Protein AF-A0A7Y4WG34-F1 (afdb_monomer)

pLDDT: mean 76.63, std 18.18, range [29.86, 93.75]

Solvent-accessible surface area (backbone atoms only — not comparable to full-atom values): 16038 Å² total; per-residue (Å²): 133,86,81,92,76,86,81,73,86,82,84,77,89,69,53,67,65,60,55,48,51,54,48,54,53,47,55,55,49,51,53,54,51,49,54,53,47,54,56,50,59,75,44,72,80,60,81,79,85,72,51,72,67,58,48,48,55,51,13,57,58,49,66,77,43,54,70,71,59,46,71,74,44,94,62,97,61,58,60,69,55,36,54,47,49,38,52,50,54,53,49,58,74,70,61,66,82,81,74,71,88,66,82,80,72,77,57,68,67,60,54,51,48,55,49,48,54,49,73,79,34,90,50,31,51,69,54,53,39,51,54,34,47,73,71,74,41,90,64,58,52,69,56,50,50,50,53,30,54,78,69,73,45,78,76,40,90,76,80,69,78,49,69,68,56,52,45,65,76,37,35,86,67,44,65,52,71,53,74,48,80,43,84,41,82,50,101,92,41,84,41,58,32,38,35,34,36,37,32,36,65,65,79,67,48,73,46,80,68,46,76,35,72,64,92,41,69,70,53,52,53,49,39,61,70,77,48,71,75,85,72,60,99,67,93,71,88,76,72,78,83,75,86,78,80,84,78,81,82,87,78,81,89,134

Radius of gyration: 31.72 Å; Cα contacts (8 Å, |Δi|>4): 183; chains: 1; bounding box: 68×77×94 Å

Sequence (254 aa):
MLGCSRSTPCGRDSSPFAGWINRHQAEVIEYLVEENRVLKEQMQGKALRLNDDQRRRLAAKAKVLDRKTLERIATIVTPDTLMRWHRQLIALKWTFDRKGPGRPGIVKVIRALIVRMASENTWGCARIQGELKGLEHRVARSTIAKVLKENGILPAPERPTSWRTFLRAHWGRVAGMDFMTAEVWTPKGLETQHVLFAIDLKTRRVEIAGITPHPTEAFMTQVAREKQPPLSGSGSVKRRPSPRPGGRDLRAGG

Secondary structure (DSSP, 8-state):
---------------HHHHHHHHHHHHHHHHHHHHHHHHHHHTTT------HHHHHHHHHHHHHS-HHHHHHS--SS-HHHHHHHHHHHHHHHT-----SS-SPPPPHHHHHHHHHHHHHS---HHHHHHHHHHTT----HHHHHHHHHHTTPPPP------HHHHHHHHTTT-EEEEEEEEEEEETTEEEEEEEEEEEETTT--EEEEEEESS--HHHHHHHHHH-----S------PPPPPPP---------

Nearest PDB structures (foldseek):
  4tx4-assembly1_B  TM=4.694E-01  e=3.067E-01  Vigna unguiculata
  2g5z-assembly1_A  TM=4.649E-01  e=9.489E-01  Aequorea victoria
  5c5v-assembly1_A  TM=2.399E-01  e=8.293E-02  Trypanosoma brucei brucei TREU927
  2g2s-assembly1_A  TM=4.632E-01  e=2.767E+00  Aequorea victoria
  7av6-assembly1_A-2  TM=3.781E-01  e=3.724E+00  Halorhodospira halophila

Structure (mmCIF, N/CA/C/O backbone):
data_AF-A0A7Y4WG34-F1
#
_entry.id   AF-A0A7Y4WG34-F1
#
loop_
_atom_site.group_PDB
_atom_site.id
_atom_site.type_symbol
_atom_site.label_atom_id
_atom_site.label_alt_id
_atom_site.label_comp_id
_atom_site.label_asym_id
_atom_site.label_entity_id
_atom_site.label_seq_id
_atom_site.pdbx_PDB_ins_code
_atom_site.Cartn_x
_atom_site.Cartn_y
_atom_site.Cartn_z
_atom_site.occupancy
_atom_site.B_iso_or_equiv
_atom_site.auth_seq_id
_atom_site.auth_comp_id
_atom_site.auth_asym_id
_atom_site.auth_atom_id
_atom_site.pdbx_PDB_model_num
ATOM 1 N N . MET A 1 1 ? 4.843 -56.531 36.878 1.00 36.81 1 MET A N 1
ATOM 2 C CA . MET A 1 1 ? 4.059 -56.105 35.697 1.00 36.81 1 MET A CA 1
ATOM 3 C C . MET A 1 1 ? 3.257 -54.886 36.130 1.00 36.81 1 MET A C 1
ATOM 5 O O . MET A 1 1 ? 2.475 -55.015 37.056 1.00 36.81 1 MET A O 1
ATOM 9 N N . LEU A 1 2 ? 3.723 -53.673 35.808 1.00 38.31 2 LEU A N 1
ATOM 10 C CA . LEU A 1 2 ? 3.221 -52.846 34.689 1.00 38.31 2 LEU A CA 1
ATOM 11 C C . LEU A 1 2 ? 1.701 -52.640 34.817 1.00 38.31 2 LEU A C 1
ATOM 13 O O . LEU A 1 2 ? 0.962 -53.606 34.755 1.00 38.31 2 LEU A O 1
ATOM 17 N N . GLY A 1 3 ? 1.136 -51.454 34.989 1.00 33.84 3 GLY A N 1
ATOM 18 C CA . GLY A 1 3 ? 1.618 -50.095 34.796 1.00 33.84 3 GLY A CA 1
ATOM 19 C C . GLY A 1 3 ? 0.365 -49.264 34.512 1.00 33.84 3 GLY A C 1
ATOM 20 O O . GLY A 1 3 ? -0.420 -49.602 33.632 1.00 33.84 3 GLY A O 1
ATOM 21 N N . CYS A 1 4 ? 0.141 -48.230 35.313 1.00 40.09 4 CYS A N 1
ATOM 22 C CA . CYS A 1 4 ? -0.959 -47.288 35.164 1.00 40.09 4 CYS A CA 1
ATOM 23 C C . CYS A 1 4 ? -0.669 -46.370 33.961 1.00 40.09 4 CYS A C 1
ATOM 25 O O . CYS A 1 4 ? 0.383 -45.735 33.938 1.00 40.09 4 CYS A O 1
ATOM 27 N N . SER A 1 5 ? -1.570 -46.258 32.980 1.00 37.44 5 SER A N 1
ATOM 28 C CA . SER A 1 5 ? -1.515 -45.177 31.982 1.00 37.44 5 SER A CA 1
ATOM 29 C C . SER A 1 5 ? -2.914 -44.757 31.517 1.00 37.44 5 SER A C 1
ATOM 31 O O . SER A 1 5 ? -3.370 -45.050 30.416 1.00 37.44 5 SER A O 1
ATOM 33 N N . ARG A 1 6 ? -3.614 -43.986 32.358 1.00 40.41 6 ARG A N 1
ATOM 34 C CA . ARG A 1 6 ? -4.613 -4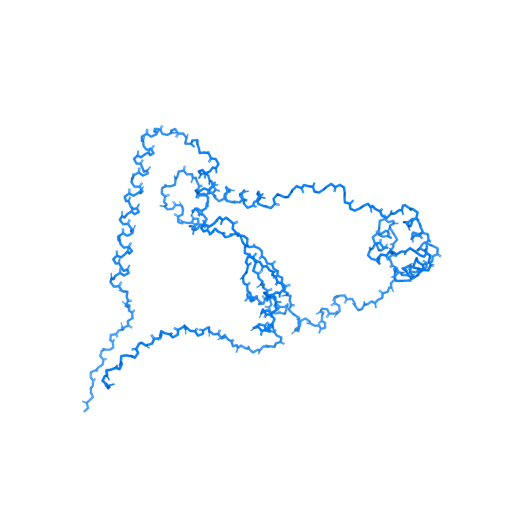3.045 31.835 1.00 40.41 6 ARG A CA 1
ATOM 35 C C . ARG A 1 6 ? -3.856 -41.813 31.363 1.00 40.41 6 ARG A C 1
ATOM 37 O O . ARG A 1 6 ? -3.482 -40.961 32.161 1.00 40.41 6 ARG A O 1
ATOM 44 N N . SER A 1 7 ? -3.592 -41.758 30.066 1.00 41.97 7 SER A N 1
ATOM 45 C CA . SER A 1 7 ? -3.129 -40.558 29.382 1.00 41.97 7 SER A CA 1
ATOM 46 C C . SER A 1 7 ? -4.227 -39.492 29.442 1.00 41.97 7 SER A C 1
ATOM 48 O O . SER A 1 7 ? -5.191 -39.534 28.678 1.00 41.97 7 SER A O 1
ATOM 50 N N . THR A 1 8 ? -4.102 -38.540 30.359 1.00 44.22 8 THR A N 1
ATOM 51 C CA . THR A 1 8 ? -4.776 -37.247 30.247 1.00 44.22 8 THR A CA 1
ATOM 52 C C . THR A 1 8 ? -4.101 -36.443 29.129 1.00 44.22 8 THR A C 1
ATOM 54 O O . THR A 1 8 ? -2.870 -36.396 29.067 1.00 44.22 8 THR A O 1
ATOM 57 N N . PRO A 1 9 ? -4.857 -35.799 28.223 1.00 46.19 9 PRO A N 1
ATOM 58 C CA . PRO A 1 9 ? -4.263 -34.899 27.252 1.00 46.19 9 PRO A CA 1
ATOM 59 C C . PRO A 1 9 ? -3.866 -33.598 27.962 1.00 46.19 9 PRO A C 1
ATOM 61 O O . PRO A 1 9 ? -4.693 -32.716 28.188 1.00 46.19 9 PRO A O 1
ATOM 64 N N . CYS A 1 10 ? -2.584 -33.485 28.315 1.00 43.75 10 CYS A N 1
ATOM 65 C CA . CYS A 1 10 ? -1.941 -32.199 28.567 1.00 43.75 10 CYS A CA 1
ATOM 66 C C . CYS A 1 10 ? -2.000 -31.363 27.288 1.00 43.75 10 CYS A C 1
ATOM 68 O O . CYS A 1 10 ? -1.522 -31.787 26.236 1.00 43.75 10 CYS A O 1
ATOM 70 N N . GLY A 1 11 ? -2.567 -30.163 27.380 1.00 47.62 11 GLY A N 1
ATOM 71 C CA . GLY A 1 11 ? -2.508 -29.211 26.278 1.00 47.62 11 GLY A CA 1
ATOM 72 C C . GLY A 1 11 ? -3.572 -28.132 26.337 1.00 47.62 11 GLY A C 1
ATOM 73 O O . GLY A 1 11 ? -4.383 -28.040 25.420 1.00 47.62 11 GLY A O 1
ATOM 74 N N . ARG A 1 12 ? -3.576 -27.314 27.395 1.00 49.78 12 ARG A N 1
ATOM 75 C CA . ARG A 1 12 ? -4.128 -25.950 27.354 1.00 49.78 12 ARG A CA 1
ATOM 76 C C . ARG A 1 12 ? -3.660 -25.152 28.574 1.00 49.78 12 ARG A C 1
ATOM 78 O O . ARG A 1 12 ? -4.443 -24.793 29.442 1.00 49.78 12 ARG A O 1
ATOM 85 N N . ASP A 1 13 ? -2.370 -24.834 28.602 1.00 42.28 13 ASP A N 1
ATOM 86 C CA . ASP A 1 13 ? -1.836 -23.820 29.514 1.00 42.28 13 ASP A CA 1
ATOM 87 C C . ASP A 1 13 ? -2.216 -22.429 28.986 1.00 42.28 13 ASP A C 1
ATOM 89 O O . ASP A 1 13 ? -1.407 -21.688 28.427 1.00 42.28 13 ASP A O 1
ATOM 93 N N . SER A 1 14 ? -3.492 -22.063 29.109 1.00 56.91 14 SER A N 1
ATOM 94 C CA . SER A 1 14 ? -3.886 -20.658 29.054 1.00 56.91 14 SER A CA 1
ATOM 95 C C . SER A 1 14 ? -3.455 -20.022 30.371 1.00 56.91 14 SER A C 1
ATOM 97 O O . SER A 1 14 ? -4.086 -20.267 31.398 1.00 56.91 14 SER A O 1
ATOM 99 N N . SER A 1 15 ? -2.369 -19.243 30.356 1.00 68.69 15 SER A N 1
ATOM 100 C CA . SER A 1 15 ? -1.893 -18.517 31.539 1.00 68.69 15 SER A CA 1
ATOM 101 C C . SER A 1 15 ? -3.068 -17.791 32.223 1.00 68.69 15 SER A C 1
ATOM 103 O O . SER A 1 15 ? -3.738 -16.985 31.566 1.00 68.69 15 SER A O 1
ATOM 105 N N . PRO A 1 16 ? -3.347 -18.049 33.516 1.00 78.06 16 PRO A N 1
ATOM 106 C CA . PRO A 1 16 ? -4.487 -17.457 34.221 1.00 78.06 16 PRO A CA 1
ATOM 107 C C . PRO A 1 16 ? -4.426 -15.924 34.234 1.00 78.06 16 PRO A C 1
ATOM 109 O O . PRO A 1 16 ? -5.465 -15.265 34.210 1.00 78.06 16 PRO A O 1
ATOM 112 N N . PHE A 1 17 ? -3.217 -15.361 34.160 1.00 78.69 17 PHE A N 1
ATOM 113 C CA . PHE A 1 17 ? -2.973 -13.930 34.005 1.00 78.69 17 PHE A CA 1
ATOM 114 C C . PHE A 1 17 ? -3.437 -13.392 32.644 1.00 78.69 17 PHE A C 1
ATOM 116 O O . PHE A 1 17 ? -4.147 -12.393 32.591 1.00 78.69 17 PHE A O 1
ATOM 123 N N . ALA A 1 18 ? -3.109 -14.076 31.542 1.00 81.06 18 ALA A N 1
ATOM 124 C CA . ALA A 1 18 ? -3.581 -13.688 30.210 1.00 81.06 18 ALA A CA 1
ATOM 125 C C . ALA A 1 18 ? -5.113 -13.799 30.099 1.00 81.06 18 ALA A C 1
ATOM 127 O O . ALA A 1 18 ? -5.763 -12.945 29.498 1.00 81.06 18 ALA A O 1
ATOM 128 N N . GLY A 1 19 ? -5.700 -14.821 30.733 1.00 83.38 19 GLY A N 1
ATOM 129 C CA . GLY A 1 19 ? -7.151 -14.959 30.851 1.00 83.38 19 GLY A CA 1
ATOM 130 C C . GLY A 1 19 ? -7.796 -13.828 31.660 1.00 83.38 19 GLY A C 1
ATOM 131 O O . GLY A 1 19 ? -8.842 -13.324 31.261 1.00 83.38 19 GLY A O 1
ATOM 132 N N . TRP A 1 20 ? -7.173 -13.408 32.766 1.00 87.62 20 TRP A N 1
ATOM 133 C CA . TRP A 1 20 ? -7.633 -12.274 33.574 1.00 87.62 20 TRP A CA 1
ATOM 134 C C . TRP A 1 20 ? -7.545 -10.947 32.810 1.00 87.62 20 TRP A C 1
ATOM 136 O O . TRP A 1 20 ? -8.541 -10.230 32.758 1.00 87.62 20 TRP A O 1
ATOM 146 N N . ILE A 1 21 ? -6.420 -10.667 32.136 1.00 88.88 21 ILE A N 1
ATOM 147 C CA . ILE A 1 21 ? -6.256 -9.460 31.308 1.00 88.88 21 ILE A CA 1
ATOM 148 C C . ILE A 1 21 ? -7.341 -9.380 30.234 1.00 88.88 21 ILE A C 1
ATOM 150 O O . ILE A 1 21 ? -7.961 -8.333 30.081 1.00 88.88 21 ILE A O 1
ATOM 154 N N . ASN A 1 22 ? -7.595 -10.470 29.506 1.00 91.00 22 ASN A N 1
ATOM 155 C CA . ASN A 1 22 ? -8.600 -10.463 28.442 1.00 91.00 22 ASN A CA 1
ATOM 156 C C . ASN A 1 22 ? -10.017 -10.210 28.977 1.00 91.00 22 ASN A C 1
ATOM 158 O O . ASN A 1 22 ? -10.785 -9.501 28.332 1.00 91.00 22 ASN A O 1
ATOM 162 N N . ARG A 1 23 ? -10.367 -10.762 30.149 1.00 88.62 23 ARG A N 1
ATOM 163 C CA . ARG A 1 23 ? -11.670 -10.508 30.788 1.00 88.62 23 ARG A CA 1
ATOM 164 C C . ARG A 1 23 ? -11.802 -9.061 31.241 1.00 88.62 23 ARG A C 1
ATOM 166 O O . ARG A 1 23 ? -12.781 -8.414 30.900 1.00 88.62 23 ARG A O 1
ATOM 173 N N . HIS A 1 24 ? -10.778 -8.535 31.907 1.00 90.88 24 HIS A N 1
ATOM 174 C CA . HIS A 1 24 ? -10.774 -7.142 32.333 1.00 90.88 24 HIS A CA 1
ATOM 175 C C . HIS A 1 24 ? -10.859 -6.177 31.137 1.00 90.88 24 HIS A C 1
ATOM 177 O O . HIS A 1 24 ? -11.619 -5.216 31.157 1.00 90.88 24 HIS A O 1
ATOM 183 N N . GLN A 1 25 ? -10.140 -6.460 30.044 1.00 91.50 25 GLN A N 1
ATOM 184 C CA . GLN A 1 25 ? -10.266 -5.695 28.800 1.00 91.50 25 GLN A CA 1
ATOM 185 C C . GLN A 1 25 ? -11.680 -5.763 28.210 1.00 91.50 25 GLN A C 1
ATOM 187 O O . GLN A 1 25 ? -12.152 -4.757 27.684 1.00 91.50 25 GLN A O 1
ATOM 192 N N . ALA A 1 26 ? -12.356 -6.913 28.293 1.00 89.56 26 ALA A N 1
ATOM 193 C CA . ALA A 1 26 ? -13.734 -7.052 27.831 1.00 89.56 26 ALA A CA 1
ATOM 194 C C . ALA A 1 26 ? -14.701 -6.194 28.663 1.00 89.56 26 ALA A C 1
ATOM 196 O O . ALA A 1 26 ? -15.481 -5.454 28.076 1.00 89.56 26 ALA A O 1
ATOM 197 N N . GLU A 1 27 ? -14.579 -6.206 29.993 1.00 92.38 27 GLU A N 1
ATOM 198 C CA . GLU A 1 27 ? -15.385 -5.370 30.901 1.00 92.38 27 GLU A CA 1
ATOM 199 C C . GLU A 1 27 ? -15.214 -3.870 30.596 1.00 92.38 27 GLU A C 1
ATOM 201 O O . GLU A 1 27 ? -16.192 -3.131 30.485 1.00 92.38 27 GLU A O 1
ATOM 206 N N . VAL A 1 28 ? -13.972 -3.415 30.383 1.00 93.38 28 VAL A N 1
ATOM 207 C CA . VAL A 1 28 ? -13.690 -2.022 29.991 1.00 93.38 28 VAL A CA 1
ATOM 208 C C . VAL A 1 28 ? -14.326 -1.681 28.639 1.00 93.38 28 VAL A C 1
ATOM 210 O O . VAL A 1 28 ? -14.888 -0.598 28.473 1.00 93.38 28 VAL A O 1
ATOM 213 N N . ILE A 1 29 ? -14.249 -2.587 27.659 1.00 90.94 29 ILE A N 1
ATOM 214 C CA . ILE A 1 29 ? -14.865 -2.386 26.341 1.00 90.94 29 ILE A CA 1
ATOM 215 C C . ILE A 1 29 ? -16.391 -2.321 26.458 1.00 90.94 29 ILE A C 1
ATOM 217 O O . ILE A 1 29 ? -16.994 -1.461 25.820 1.00 90.94 29 ILE A O 1
ATOM 221 N N . GLU A 1 30 ? -17.010 -3.189 27.259 1.00 90.19 30 GLU A N 1
ATOM 222 C CA . GLU A 1 30 ? -18.457 -3.193 27.493 1.00 90.19 30 GLU A CA 1
ATOM 223 C C . GLU A 1 30 ? -18.928 -1.867 28.094 1.00 90.19 30 GLU A C 1
ATOM 225 O O . GLU A 1 30 ? -19.842 -1.251 27.546 1.00 90.19 30 GLU A O 1
ATOM 230 N N . TYR A 1 31 ? -18.239 -1.360 29.121 1.00 93.75 31 TYR A N 1
ATOM 231 C CA . TYR A 1 31 ? -18.528 -0.040 29.688 1.00 93.75 31 TYR A CA 1
ATOM 232 C C . TYR A 1 31 ? -18.458 1.071 28.628 1.00 93.75 31 TYR A C 1
ATOM 234 O O . TYR A 1 31 ? -19.396 1.852 28.479 1.00 93.75 31 TYR A O 1
ATOM 242 N N . LEU A 1 32 ? -17.375 1.122 27.842 1.00 91.88 32 LEU A N 1
ATOM 243 C CA . LEU A 1 32 ? -17.209 2.140 26.798 1.00 91.88 32 LEU A CA 1
ATOM 244 C C . LEU A 1 32 ? -18.268 2.016 25.691 1.00 91.88 32 LEU A C 1
ATOM 246 O O . LEU A 1 32 ? -18.657 3.016 25.083 1.00 91.88 32 LEU A O 1
ATOM 250 N N . VAL A 1 33 ? -18.731 0.802 25.382 1.00 89.69 33 VAL A N 1
ATOM 251 C CA . VAL A 1 33 ? -19.827 0.583 24.428 1.00 89.69 33 VAL A CA 1
ATOM 252 C C . VAL A 1 33 ? -21.140 1.136 24.979 1.00 89.69 33 VAL A C 1
ATOM 254 O O . VAL A 1 33 ? -21.858 1.790 24.219 1.00 89.69 33 VAL A O 1
ATOM 257 N N . GLU A 1 34 ? -21.433 0.935 26.265 1.00 90.94 34 GLU A N 1
ATOM 258 C CA . GLU A 1 34 ? -22.629 1.508 26.893 1.00 90.94 34 GLU A CA 1
ATOM 259 C C . GLU A 1 34 ? -22.556 3.030 27.016 1.00 90.94 34 GLU A C 1
ATOM 261 O O . GLU A 1 34 ? -23.513 3.715 26.664 1.00 90.94 34 GLU A O 1
ATOM 266 N N . GLU A 1 35 ? -21.402 3.590 27.378 1.00 91.56 35 GLU A N 1
ATOM 267 C CA . GLU A 1 35 ? -21.197 5.042 27.379 1.00 91.56 35 GLU A CA 1
ATOM 268 C C . GLU A 1 35 ? -21.473 5.645 25.987 1.00 91.56 35 GLU A C 1
ATOM 270 O O . GLU A 1 35 ? -22.200 6.631 25.849 1.00 91.56 35 GLU A O 1
ATOM 275 N N . ASN A 1 36 ? -20.989 4.998 24.917 1.00 89.06 36 ASN A N 1
ATOM 276 C CA . ASN A 1 36 ? -21.295 5.406 23.543 1.00 89.06 36 ASN A CA 1
ATOM 277 C C . ASN A 1 36 ? -22.786 5.280 23.186 1.00 89.06 36 ASN A C 1
ATOM 279 O O . ASN A 1 36 ? -23.268 6.055 22.356 1.00 89.06 36 ASN A O 1
ATOM 283 N N . ARG A 1 37 ? -23.516 4.304 23.740 1.00 88.19 37 ARG A N 1
ATOM 284 C CA . ARG A 1 37 ? -24.965 4.151 23.520 1.00 88.19 37 ARG A CA 1
ATOM 285 C C . ARG A 1 37 ? -25.739 5.277 24.194 1.00 88.19 37 ARG A C 1
ATOM 287 O O . ARG A 1 37 ? -26.487 5.960 23.501 1.00 88.19 37 ARG A O 1
ATOM 294 N N . VAL A 1 38 ? -25.455 5.551 25.467 1.00 90.25 38 VAL A N 1
ATOM 295 C CA . VAL A 1 38 ? -26.064 6.658 26.222 1.00 90.25 38 VAL A CA 1
ATOM 296 C C . VAL A 1 38 ? -25.828 7.996 25.515 1.00 90.25 38 VAL A C 1
ATOM 298 O O . VAL A 1 38 ? -26.766 8.765 25.300 1.00 90.25 38 VAL A O 1
ATOM 301 N N . LEU A 1 39 ? -24.598 8.259 25.057 1.00 87.31 39 LEU A N 1
ATOM 302 C CA . LEU A 1 39 ? -24.290 9.477 24.298 1.00 87.31 39 LEU A CA 1
ATOM 303 C C . LEU A 1 39 ? -25.084 9.569 22.984 1.00 87.31 39 LEU A C 1
ATOM 305 O O . LEU A 1 39 ? -25.529 10.651 22.606 1.00 87.31 39 LEU A O 1
ATOM 309 N N . LYS A 1 40 ? -25.291 8.454 22.272 1.00 83.75 40 LYS A N 1
ATOM 310 C CA . LYS A 1 40 ? -26.100 8.439 21.039 1.00 83.75 40 LYS A CA 1
ATOM 311 C C . LYS A 1 40 ? -27.585 8.674 21.315 1.00 83.75 40 LYS A C 1
ATOM 313 O O . LYS A 1 40 ? -28.226 9.370 20.529 1.00 83.75 40 LYS A O 1
ATOM 318 N N . GLU A 1 41 ? -28.115 8.134 22.409 1.00 87.25 41 GLU A N 1
ATOM 319 C CA . GLU A 1 41 ? -29.501 8.353 22.844 1.00 87.25 41 GLU A CA 1
ATOM 320 C C . GLU A 1 41 ? -29.752 9.827 23.175 1.00 87.25 41 GLU A C 1
ATOM 322 O O . GLU A 1 41 ? -30.710 10.423 22.675 1.00 87.25 41 GLU A O 1
ATOM 327 N N . GLN A 1 42 ? -28.835 10.460 23.916 1.00 86.56 42 GLN A N 1
ATOM 328 C CA . GLN A 1 42 ? -28.910 11.890 24.240 1.00 86.56 42 GLN A CA 1
ATOM 329 C C . GLN A 1 42 ? -28.905 12.791 22.999 1.00 86.56 42 GLN A C 1
ATOM 331 O O . GLN A 1 42 ? -29.488 13.876 23.006 1.00 86.56 42 GLN A O 1
ATOM 336 N N . MET A 1 43 ? -28.288 12.340 21.906 1.00 81.50 43 MET A N 1
ATOM 337 C CA . MET A 1 43 ? -28.239 13.087 20.651 1.00 81.50 43 MET A CA 1
ATOM 338 C C . MET A 1 43 ? -29.549 13.032 19.846 1.00 81.50 43 MET A C 1
ATOM 340 O O . MET A 1 43 ? -29.633 13.707 18.819 1.00 81.50 43 MET A O 1
ATOM 344 N N . GLN A 1 44 ? -30.574 12.285 20.287 1.00 76.31 44 GLN A N 1
ATOM 345 C CA . GLN A 1 44 ? -31.923 12.236 19.687 1.00 76.31 44 GLN A CA 1
ATOM 346 C C . GLN A 1 44 ? -31.920 12.019 18.158 1.00 76.31 44 GLN A C 1
ATOM 348 O O . GLN A 1 44 ? -32.715 12.605 17.425 1.00 76.31 44 GLN A O 1
ATOM 353 N N . GLY A 1 45 ? -30.973 11.231 17.639 1.00 70.12 45 GLY A N 1
ATOM 354 C CA . GLY A 1 45 ? -30.848 10.975 16.198 1.00 70.12 45 GLY A CA 1
ATOM 355 C C . GLY A 1 45 ? -30.256 12.124 15.368 1.00 70.12 45 GLY A C 1
ATOM 356 O O . GLY A 1 45 ? -30.221 12.035 14.140 1.00 70.12 45 GLY A O 1
ATOM 357 N N . LYS A 1 46 ? -29.742 13.194 15.992 1.00 76.69 46 LYS A N 1
ATOM 358 C CA . LYS A 1 46 ? -29.015 14.257 15.281 1.00 76.69 46 LYS A CA 1
ATOM 359 C C . LYS A 1 46 ? -27.705 13.710 14.712 1.00 76.69 46 LYS A C 1
ATOM 361 O O . LYS A 1 46 ? -26.864 13.180 15.437 1.00 76.69 46 LYS A O 1
ATOM 366 N N . ALA A 1 47 ? -27.509 13.877 13.404 1.00 70.00 47 ALA A N 1
ATOM 367 C CA . ALA A 1 47 ? -26.292 13.440 12.731 1.00 70.00 47 ALA A CA 1
ATOM 368 C C . ALA A 1 47 ? -25.059 14.192 13.267 1.00 70.00 47 ALA A C 1
ATOM 370 O O . ALA A 1 47 ? -24.977 15.421 13.195 1.00 70.00 47 ALA A O 1
ATOM 371 N N . LEU A 1 48 ? -24.073 13.443 13.767 1.00 79.88 48 LEU A N 1
ATOM 372 C CA . LEU A 1 48 ? -22.801 13.989 14.237 1.00 79.88 48 LEU A CA 1
ATOM 373 C C . LEU A 1 48 ? -22.005 14.568 13.058 1.00 79.88 48 LEU A C 1
ATOM 375 O O . LEU A 1 48 ? -21.563 13.844 12.161 1.00 79.88 48 LEU A O 1
ATOM 379 N N . ARG A 1 49 ? -21.783 15.887 13.066 1.00 83.94 49 ARG A N 1
ATOM 380 C CA . ARG A 1 49 ? -20.895 16.554 12.105 1.00 83.94 49 ARG A CA 1
ATOM 381 C C . ARG A 1 49 ? -19.441 16.337 12.513 1.00 83.94 49 ARG A C 1
ATOM 383 O O . ARG A 1 49 ? -18.870 17.126 13.256 1.00 83.94 49 ARG A O 1
ATOM 390 N N . LEU A 1 50 ? -18.851 15.257 12.010 1.00 87.38 50 LEU A N 1
ATOM 391 C CA . LEU A 1 50 ? -17.439 14.956 12.237 1.00 87.38 50 LEU A CA 1
ATOM 392 C C . LEU A 1 50 ? -16.546 15.845 11.365 1.00 87.38 50 LEU A C 1
ATOM 394 O O . LEU A 1 50 ? -16.746 15.899 10.145 1.00 87.38 50 LEU A O 1
ATOM 398 N N . ASN A 1 51 ? -15.550 16.484 11.980 1.00 91.00 51 ASN A N 1
ATOM 399 C CA . ASN A 1 51 ? -14.484 17.193 11.272 1.00 91.00 51 ASN A CA 1
ATOM 400 C C . ASN A 1 51 ? -13.456 16.204 10.678 1.00 91.00 51 ASN A C 1
ATOM 402 O O . ASN A 1 51 ? -13.466 15.009 10.985 1.00 91.00 51 ASN A O 1
ATOM 406 N N . ASP A 1 52 ? -12.561 16.682 9.812 1.00 88.44 52 ASP A N 1
ATOM 407 C CA . ASP A 1 52 ? -11.627 15.797 9.102 1.00 88.44 52 ASP A CA 1
ATOM 408 C C . ASP A 1 52 ? -10.610 15.105 10.018 1.00 88.44 52 ASP A C 1
ATOM 410 O O . ASP A 1 52 ? -10.182 13.989 9.724 1.00 88.44 52 ASP A O 1
ATOM 414 N N . ASP A 1 53 ? -10.253 15.720 11.143 1.00 87.69 53 ASP A N 1
ATOM 415 C CA . ASP A 1 53 ? -9.364 15.130 12.144 1.00 87.69 53 ASP A CA 1
ATOM 416 C C . ASP A 1 53 ? -10.038 13.954 12.882 1.00 87.69 53 ASP A C 1
ATOM 418 O O . ASP A 1 53 ? -9.483 12.857 12.986 1.00 87.69 53 ASP A O 1
ATOM 422 N N . GLN A 1 54 ? -11.301 14.117 13.281 1.00 90.25 54 GLN A N 1
ATOM 423 C CA . GLN A 1 54 ? -12.117 13.045 13.853 1.00 90.25 54 GLN A CA 1
ATOM 424 C C . GLN A 1 54 ? -12.299 11.888 12.861 1.00 90.25 54 GLN A C 1
ATOM 426 O O . GLN A 1 54 ? -12.117 10.724 13.231 1.00 90.25 54 GLN A O 1
ATOM 431 N N . ARG A 1 55 ? -12.596 12.190 11.587 1.00 91.12 55 ARG A N 1
ATOM 432 C CA . ARG A 1 55 ? -12.711 11.179 10.518 1.00 91.12 55 ARG A CA 1
ATOM 433 C C . ARG A 1 55 ? -11.410 10.403 10.336 1.00 91.12 55 ARG A C 1
ATOM 435 O O . ARG A 1 55 ? -11.451 9.178 10.220 1.00 91.12 55 ARG A O 1
ATOM 442 N N . ARG A 1 56 ? -10.261 11.091 10.360 1.00 88.06 56 ARG A N 1
ATOM 443 C CA . ARG A 1 56 ? -8.927 10.473 10.289 1.00 88.06 56 ARG A CA 1
ATOM 444 C C . ARG A 1 56 ? -8.676 9.510 11.440 1.00 88.06 56 ARG A C 1
ATOM 446 O O . ARG A 1 56 ? -8.312 8.363 11.185 1.00 88.06 56 ARG A O 1
ATOM 453 N N . ARG A 1 57 ? -8.901 9.940 12.687 1.00 87.81 57 ARG A N 1
ATOM 454 C CA . ARG A 1 57 ? -8.697 9.088 13.871 1.00 87.81 57 ARG A CA 1
ATOM 455 C C . ARG A 1 57 ? -9.574 7.840 13.835 1.00 87.81 57 ARG A C 1
ATOM 457 O O . ARG A 1 57 ? -9.077 6.741 14.081 1.00 87.81 57 ARG A O 1
ATOM 464 N N . LEU A 1 58 ? -10.851 7.997 13.482 1.00 90.19 58 LEU A N 1
ATOM 465 C CA . LEU A 1 58 ? -11.779 6.873 13.356 1.00 90.19 58 LEU A CA 1
ATOM 466 C C . LEU A 1 58 ? -11.351 5.911 12.246 1.00 90.19 58 LEU A C 1
ATOM 468 O O . LEU A 1 58 ? -11.284 4.711 12.486 1.00 90.19 58 LEU A O 1
ATOM 472 N N . ALA A 1 59 ? -11.001 6.415 11.061 1.00 90.19 59 ALA A N 1
ATOM 473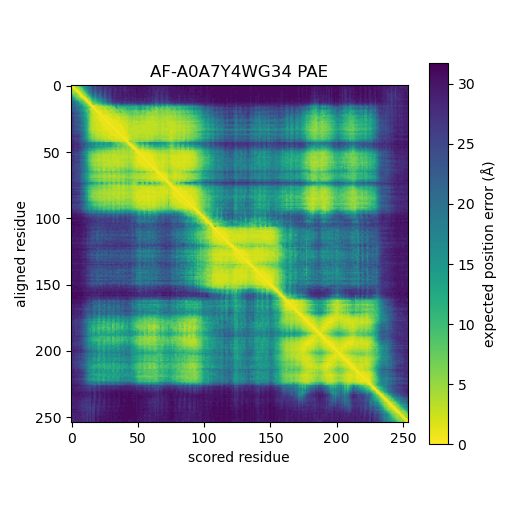 C CA . ALA A 1 59 ? -10.538 5.589 9.946 1.00 90.19 59 ALA A CA 1
ATOM 474 C C . ALA A 1 59 ? -9.246 4.818 10.280 1.00 90.19 59 ALA A C 1
ATOM 476 O O . ALA A 1 59 ? -9.110 3.650 9.912 1.00 90.19 59 ALA A O 1
ATOM 477 N N . ALA A 1 60 ? -8.318 5.445 11.010 1.00 86.75 60 ALA A N 1
ATOM 478 C CA . ALA A 1 60 ? -7.077 4.814 11.449 1.00 86.75 60 ALA A CA 1
ATOM 479 C C . ALA A 1 60 ? -7.326 3.635 12.396 1.00 86.75 60 ALA A C 1
ATOM 481 O O . ALA A 1 60 ? -6.819 2.537 12.165 1.00 86.75 60 ALA A O 1
ATOM 482 N N . LYS A 1 61 ? -8.154 3.834 13.430 1.00 88.00 61 LYS A N 1
ATOM 483 C CA . LYS A 1 61 ? -8.529 2.766 14.372 1.00 88.00 61 LYS A CA 1
ATOM 484 C C . LYS A 1 61 ? -9.377 1.687 13.700 1.00 88.00 61 LYS A C 1
ATOM 486 O O . LYS A 1 61 ? -9.159 0.505 13.940 1.00 88.00 61 LYS A O 1
ATOM 491 N N . ALA A 1 62 ? -10.282 2.086 12.808 1.00 88.44 62 ALA A N 1
ATOM 492 C CA . ALA A 1 62 ? -11.139 1.169 12.073 1.00 88.44 62 ALA A CA 1
ATOM 493 C C . ALA A 1 62 ? -10.351 0.229 11.159 1.00 88.44 62 ALA A C 1
ATOM 495 O O . ALA A 1 62 ? -10.736 -0.920 11.035 1.00 88.44 62 ALA A O 1
ATOM 496 N N . LYS A 1 63 ? -9.245 0.670 10.544 1.00 87.44 63 LYS A N 1
ATOM 497 C CA . LYS A 1 63 ? -8.435 -0.193 9.668 1.00 87.44 63 LYS A CA 1
ATOM 498 C C . LYS A 1 63 ? -7.711 -1.321 10.417 1.00 87.44 63 LYS A C 1
ATOM 500 O O . LYS A 1 63 ? -7.446 -2.365 9.821 1.00 87.44 63 LYS A O 1
ATOM 505 N N . VAL A 1 64 ? -7.356 -1.096 11.683 1.00 86.19 64 VAL A N 1
ATOM 506 C CA . VAL A 1 64 ? -6.730 -2.121 12.538 1.00 86.19 64 VAL A CA 1
ATOM 507 C C . VAL A 1 64 ? -7.729 -3.234 12.857 1.00 86.19 64 VAL A C 1
ATOM 509 O O . VAL A 1 64 ? -7.348 -4.396 12.959 1.00 86.19 64 VAL A O 1
ATOM 512 N N . LEU A 1 65 ? -9.006 -2.874 12.973 1.00 85.69 65 LEU A N 1
ATOM 513 C CA . LEU A 1 65 ? -10.106 -3.813 13.129 1.00 85.69 65 LEU A CA 1
ATOM 514 C C . LEU A 1 65 ? -10.510 -4.365 11.753 1.00 85.69 65 LEU A C 1
ATOM 516 O O . LEU A 1 65 ? -10.470 -3.667 10.737 1.00 85.69 65 LEU A O 1
ATOM 520 N N . ASP A 1 66 ? -10.892 -5.636 11.682 1.00 81.31 66 ASP A N 1
ATOM 521 C CA . ASP A 1 66 ? -11.464 -6.166 10.449 1.00 81.31 66 ASP A CA 1
ATOM 522 C C . ASP A 1 66 ? -12.918 -5.690 10.286 1.00 81.31 66 ASP A C 1
ATOM 524 O O . ASP A 1 66 ? -13.588 -5.269 11.234 1.00 81.31 66 ASP A O 1
ATOM 528 N N . ARG A 1 67 ? -13.430 -5.751 9.051 1.00 84.69 67 ARG A N 1
ATOM 529 C CA . ARG A 1 67 ? -14.803 -5.325 8.739 1.00 84.69 67 ARG A CA 1
ATOM 530 C C . ARG A 1 67 ? -15.831 -6.034 9.628 1.00 84.69 67 ARG A C 1
ATOM 532 O O . ARG A 1 67 ? -16.750 -5.389 10.119 1.00 84.69 67 ARG A O 1
ATOM 539 N N . LYS A 1 68 ? -15.648 -7.338 9.854 1.00 85.88 68 LYS A N 1
ATOM 540 C CA . LYS A 1 68 ? -16.570 -8.158 10.647 1.00 85.88 68 LYS A CA 1
ATOM 541 C C . LYS A 1 68 ? -16.607 -7.714 12.106 1.00 85.88 68 LYS A C 1
ATOM 543 O O . LYS A 1 68 ? -17.676 -7.688 12.702 1.00 85.88 68 LYS A O 1
ATOM 548 N N . THR A 1 69 ? -15.469 -7.326 12.683 1.00 87.38 69 THR A N 1
ATOM 549 C CA . THR A 1 69 ? -15.447 -6.768 14.041 1.00 87.38 69 THR A CA 1
ATOM 550 C C . THR A 1 69 ? -16.146 -5.415 14.093 1.00 87.38 69 THR A C 1
ATOM 552 O O . THR A 1 69 ? -16.914 -5.170 15.017 1.00 87.38 69 THR A O 1
ATOM 555 N N . LEU A 1 70 ? -15.959 -4.557 13.085 1.00 87.44 70 LEU A N 1
ATOM 556 C CA . LEU A 1 70 ? -16.647 -3.262 13.026 1.00 87.44 70 LEU A CA 1
ATOM 557 C C . LEU A 1 70 ? -18.171 -3.388 12.910 1.00 87.44 70 LEU A C 1
ATOM 559 O O . LEU A 1 70 ? -18.885 -2.554 13.455 1.00 87.44 70 LEU A O 1
ATOM 563 N N . GLU A 1 71 ? -18.670 -4.414 12.220 1.00 85.94 71 GLU A N 1
ATOM 564 C CA . GLU A 1 71 ? -20.108 -4.708 12.131 1.00 85.94 71 GLU A CA 1
ATOM 565 C C . GLU A 1 71 ? -20.697 -5.163 13.476 1.00 85.94 71 GLU A C 1
ATOM 567 O O . GLU A 1 71 ? -21.880 -4.956 13.729 1.00 85.94 71 GLU A O 1
ATOM 572 N N . ARG A 1 72 ? -19.876 -5.750 14.356 1.00 83.31 72 ARG A N 1
ATOM 573 C CA . ARG A 1 72 ? -20.301 -6.260 15.669 1.00 83.31 72 ARG A CA 1
ATOM 574 C C . ARG A 1 72 ? -20.318 -5.207 16.776 1.00 83.31 72 ARG A C 1
ATOM 576 O O . ARG A 1 72 ? -20.928 -5.449 17.813 1.00 83.31 72 ARG A O 1
ATOM 583 N N . ILE A 1 73 ? -19.639 -4.077 16.595 1.00 83.19 73 ILE A N 1
ATOM 584 C CA . ILE A 1 73 ? -19.545 -3.019 17.610 1.00 83.19 73 ILE A CA 1
ATOM 585 C C . ILE A 1 73 ? -20.466 -1.843 17.276 1.00 83.19 73 ILE A C 1
ATOM 587 O O . ILE A 1 73 ? -20.777 -1.568 16.117 1.00 83.19 73 ILE A O 1
ATOM 591 N N . ALA A 1 74 ? -20.873 -1.098 18.303 1.00 70.50 74 ALA A N 1
ATOM 592 C CA . ALA A 1 74 ? -21.739 0.067 18.151 1.00 70.50 74 ALA A CA 1
ATOM 593 C C . ALA A 1 74 ? -20.998 1.255 17.498 1.00 70.50 74 ALA A C 1
ATOM 595 O O . ALA A 1 74 ? -20.563 2.192 18.168 1.00 70.50 74 ALA A O 1
ATOM 596 N N . THR A 1 75 ? -20.888 1.275 16.171 1.00 73.62 75 THR A N 1
ATOM 597 C CA . THR A 1 75 ? -20.193 2.348 15.440 1.00 73.62 75 THR A CA 1
ATOM 598 C C . THR A 1 75 ? -21.031 3.628 15.313 1.00 73.62 75 THR A C 1
ATOM 600 O O . THR A 1 75 ? -22.260 3.600 15.280 1.00 73.62 75 THR A O 1
ATOM 603 N N . ILE A 1 76 ? -20.371 4.792 15.310 1.00 84.50 76 ILE A N 1
ATOM 604 C CA . ILE A 1 76 ? -20.999 6.099 15.008 1.00 84.50 76 ILE A CA 1
ATOM 605 C C . ILE A 1 76 ? -21.282 6.227 13.500 1.00 84.50 76 ILE A C 1
ATOM 607 O O . ILE A 1 76 ? -22.169 6.960 13.075 1.00 84.50 76 ILE A O 1
ATOM 611 N N . VAL A 1 77 ? -20.499 5.520 12.685 1.00 86.81 77 VAL A N 1
ATOM 612 C CA . VAL A 1 77 ? -20.474 5.618 11.227 1.00 86.81 77 VAL A CA 1
ATOM 613 C C . VAL A 1 77 ? -20.381 4.208 10.661 1.00 86.81 77 VAL A C 1
ATOM 615 O O . VAL A 1 77 ? -19.662 3.382 11.219 1.00 86.81 77 VAL A O 1
ATOM 618 N N . THR A 1 78 ? -21.048 3.938 9.538 1.00 89.19 78 THR A N 1
ATOM 619 C CA . THR A 1 78 ? -21.019 2.609 8.918 1.00 89.19 78 THR A CA 1
ATOM 620 C C . THR A 1 78 ? -19.584 2.135 8.627 1.00 89.19 78 THR A C 1
ATOM 622 O O . THR A 1 78 ? -18.745 2.943 8.199 1.00 89.19 78 THR A O 1
ATOM 625 N N . PRO A 1 79 ? -19.285 0.829 8.792 1.00 90.62 79 PRO A N 1
ATOM 626 C CA . PRO A 1 79 ? -17.966 0.267 8.488 1.00 90.62 79 PRO A CA 1
ATOM 627 C C . PRO A 1 79 ? -17.475 0.611 7.074 1.00 90.62 79 PRO A C 1
ATOM 629 O O . PRO A 1 79 ? -16.308 0.955 6.881 1.00 90.62 79 PRO A O 1
ATOM 632 N N . ASP A 1 80 ? -18.381 0.614 6.091 1.00 90.31 80 ASP A N 1
ATOM 633 C CA . ASP A 1 80 ? -18.095 1.016 4.709 1.00 90.31 80 ASP A CA 1
ATOM 634 C C . ASP A 1 80 ? -17.567 2.444 4.588 1.00 90.31 80 ASP A C 1
ATOM 636 O O . ASP A 1 80 ? -16.619 2.715 3.844 1.00 90.31 80 ASP A O 1
ATOM 640 N N . THR A 1 81 ? -18.149 3.367 5.349 1.00 91.81 81 THR A N 1
ATOM 641 C CA . THR A 1 81 ? -17.736 4.768 5.340 1.00 91.81 81 THR A CA 1
ATOM 642 C C . THR A 1 81 ? -16.378 4.949 6.006 1.00 91.81 81 THR A C 1
ATOM 644 O O . THR A 1 81 ? -15.549 5.688 5.479 1.00 91.81 81 THR A O 1
ATOM 647 N N . LEU A 1 82 ? -16.106 4.237 7.104 1.00 91.88 82 LEU A N 1
ATOM 648 C CA . LEU A 1 82 ? -14.795 4.251 7.762 1.00 91.88 82 LEU A CA 1
ATOM 649 C C . LEU A 1 82 ? -13.695 3.747 6.815 1.00 91.88 82 LEU A C 1
ATOM 651 O O . LEU A 1 82 ? -12.649 4.383 6.666 1.00 91.88 82 LEU A O 1
ATOM 655 N N . MET A 1 83 ? -13.966 2.654 6.097 1.00 90.69 83 MET A N 1
ATOM 656 C CA . MET A 1 83 ? -13.048 2.112 5.090 1.00 90.69 83 MET A CA 1
ATOM 657 C C . MET A 1 83 ? -12.909 3.039 3.876 1.00 90.69 83 MET A C 1
ATOM 659 O O . MET A 1 83 ? -11.834 3.134 3.280 1.00 90.69 83 MET A O 1
ATOM 663 N N . ARG A 1 84 ? -13.972 3.755 3.492 1.00 92.00 84 ARG A N 1
ATOM 664 C CA . ARG A 1 84 ? -13.912 4.792 2.453 1.00 92.00 84 ARG A CA 1
ATOM 665 C C . ARG A 1 84 ? -13.019 5.959 2.875 1.00 92.00 84 ARG A C 1
ATOM 667 O O . ARG A 1 84 ? -12.159 6.342 2.090 1.00 92.00 84 ARG A O 1
ATOM 674 N N . TRP A 1 85 ? -13.171 6.481 4.092 1.00 92.69 85 TRP A N 1
ATOM 675 C CA . TRP A 1 85 ? -12.303 7.542 4.613 1.00 92.69 85 TRP A CA 1
ATOM 676 C C . TRP A 1 85 ? -10.846 7.098 4.666 1.00 92.69 85 TRP A C 1
ATOM 678 O O . TRP A 1 85 ? -9.969 7.839 4.239 1.00 92.69 85 TRP A O 1
ATOM 688 N N . HIS A 1 86 ? -10.578 5.860 5.086 1.00 89.81 86 HIS A N 1
ATOM 689 C CA . HIS A 1 86 ? -9.220 5.325 5.054 1.00 89.81 86 HIS A CA 1
ATOM 690 C C . HIS A 1 86 ? -8.634 5.304 3.631 1.00 89.81 86 HIS A C 1
ATOM 692 O O . HIS A 1 86 ? -7.524 5.790 3.423 1.00 89.81 86 HIS A O 1
ATOM 698 N N . ARG A 1 87 ? -9.390 4.820 2.634 1.00 89.81 87 ARG A N 1
ATOM 699 C CA . ARG A 1 87 ? -8.961 4.840 1.222 1.00 89.81 87 ARG A CA 1
ATOM 700 C C . ARG A 1 87 ? -8.717 6.256 0.699 1.00 89.81 87 ARG A C 1
ATOM 702 O O . ARG A 1 87 ? -7.776 6.460 -0.058 1.00 89.81 87 ARG A O 1
ATOM 709 N N . GLN A 1 88 ? -9.527 7.228 1.114 1.00 89.75 88 GLN A N 1
ATOM 710 C CA . GLN A 1 88 ? -9.324 8.633 0.751 1.00 89.75 88 GLN A CA 1
ATOM 711 C C . GLN A 1 88 ? -8.024 9.193 1.335 1.00 89.75 88 GLN A C 1
ATOM 713 O O . GLN A 1 88 ? -7.320 9.912 0.637 1.00 89.75 88 GLN A O 1
ATOM 718 N N . LEU A 1 89 ? -7.661 8.829 2.568 1.00 87.56 89 LEU A N 1
ATOM 719 C CA . LEU A 1 89 ? -6.386 9.243 3.164 1.00 87.56 89 LEU A CA 1
ATOM 720 C C . LEU A 1 89 ? -5.184 8.663 2.420 1.00 87.56 89 LEU A C 1
ATOM 722 O O . LEU A 1 89 ? -4.206 9.373 2.203 1.00 87.56 89 LEU A O 1
ATOM 726 N N . ILE A 1 90 ? -5.283 7.405 1.981 1.00 87.50 90 ILE A N 1
ATOM 727 C CA . ILE A 1 90 ? -4.277 6.801 1.103 1.00 87.50 90 ILE A CA 1
ATOM 728 C C . ILE A 1 90 ? -4.202 7.586 -0.208 1.00 87.50 90 ILE A C 1
ATOM 730 O O . ILE A 1 90 ? -3.122 8.005 -0.602 1.00 87.50 90 ILE A O 1
ATOM 734 N N . ALA A 1 91 ? -5.337 7.831 -0.865 1.00 87.50 91 ALA A N 1
ATOM 735 C CA . ALA A 1 91 ? -5.359 8.560 -2.129 1.00 87.50 91 ALA A CA 1
ATOM 736 C C . ALA A 1 91 ? -4.716 9.948 -1.997 1.00 87.50 91 ALA A C 1
ATOM 738 O O . ALA A 1 91 ? -3.860 10.286 -2.801 1.00 87.50 91 ALA A O 1
ATOM 739 N N . LEU A 1 92 ? -5.051 10.698 -0.942 1.00 85.12 92 LEU A N 1
ATOM 740 C CA . LEU A 1 92 ? -4.475 12.016 -0.663 1.00 85.12 92 LEU A CA 1
ATOM 741 C C . LEU A 1 92 ? -2.955 11.978 -0.475 1.00 85.12 92 LEU A C 1
ATOM 743 O O . LEU A 1 92 ? -2.276 12.884 -0.942 1.00 85.12 92 LEU A O 1
ATOM 747 N N . LYS A 1 93 ? -2.414 10.931 0.159 1.00 84.44 93 LYS A N 1
ATOM 748 C CA . LYS A 1 93 ? -0.962 10.744 0.308 1.00 84.44 93 LYS A CA 1
ATOM 749 C C . LYS A 1 93 ? -0.249 10.572 -1.036 1.00 84.44 93 LYS A C 1
ATOM 751 O O . LYS A 1 93 ? 0.896 10.991 -1.178 1.00 84.44 93 LYS A O 1
ATOM 756 N N . TRP A 1 94 ? -0.925 9.958 -2.003 1.00 82.31 94 TRP A N 1
ATOM 757 C CA . TRP A 1 94 ? -0.407 9.700 -3.348 1.00 82.31 94 TRP A CA 1
ATOM 758 C C . TRP A 1 94 ? -0.852 10.744 -4.382 1.00 82.31 94 TRP A C 1
ATOM 760 O O . TRP A 1 94 ? -0.515 10.629 -5.563 1.00 82.31 94 TRP A O 1
ATOM 770 N N . THR A 1 95 ? -1.585 11.778 -3.965 1.00 81.75 95 THR A N 1
ATOM 771 C CA . THR A 1 95 ? -1.883 12.925 -4.817 1.00 81.75 95 THR A CA 1
ATOM 772 C C . THR A 1 95 ? -0.641 13.802 -4.882 1.00 81.75 95 THR A C 1
ATOM 774 O O . THR A 1 95 ? -0.349 14.565 -3.967 1.00 81.75 95 THR A O 1
ATOM 777 N N . PHE A 1 96 ? 0.102 13.683 -5.974 1.00 72.69 96 PHE A N 1
ATOM 778 C CA . PHE A 1 96 ? 1.207 14.584 -6.274 1.00 72.69 96 PHE A CA 1
ATOM 779 C C . PHE A 1 96 ? 0.706 15.772 -7.086 1.00 72.69 96 PHE A C 1
ATOM 781 O O . PHE A 1 96 ? -0.156 15.610 -7.958 1.00 72.69 96 PHE A O 1
ATOM 788 N N . ASP A 1 97 ? 1.299 16.943 -6.862 1.00 74.88 97 ASP A N 1
ATOM 789 C CA . ASP A 1 97 ? 1.109 18.069 -7.766 1.00 74.88 97 ASP A CA 1
ATOM 790 C C . ASP A 1 97 ? 1.475 17.644 -9.188 1.00 74.88 97 ASP A C 1
ATOM 792 O O . ASP A 1 97 ? 2.511 17.014 -9.445 1.00 74.88 97 ASP A O 1
ATOM 796 N N . ARG A 1 98 ? 0.597 17.976 -10.136 1.00 65.69 98 ARG A N 1
ATOM 797 C CA . ARG A 1 98 ? 0.859 17.735 -11.551 1.00 65.69 98 ARG A CA 1
ATOM 798 C C . ARG A 1 98 ? 2.096 18.537 -11.940 1.00 65.69 98 ARG A C 1
ATOM 800 O O . ARG A 1 98 ? 2.036 19.758 -12.051 1.00 65.69 98 ARG A O 1
ATOM 807 N N . LYS A 1 99 ? 3.218 17.846 -12.162 1.00 66.44 99 LYS A N 1
ATOM 808 C CA . LYS A 1 99 ? 4.405 18.465 -12.759 1.00 66.44 99 LYS A CA 1
ATOM 809 C C . LYS A 1 99 ? 3.994 19.075 -14.103 1.00 66.44 99 LYS A C 1
ATOM 811 O O . LYS A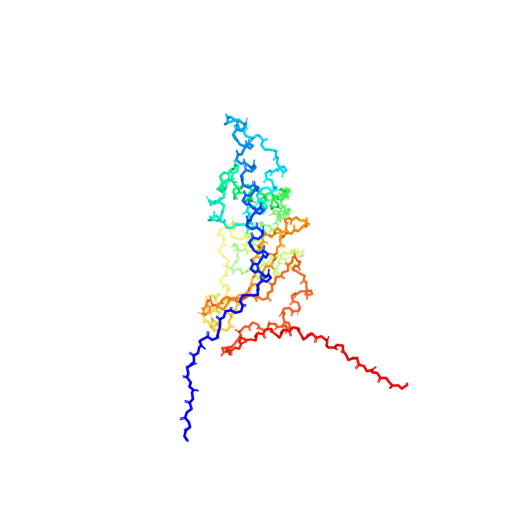 1 99 ? 3.237 18.450 -14.847 1.00 66.44 99 LYS A O 1
ATOM 816 N N . GLY A 1 100 ? 4.464 20.299 -14.359 1.00 69.31 100 GLY A N 1
ATOM 817 C CA . GLY A 1 100 ? 4.214 21.056 -15.588 1.00 69.31 100 GLY A CA 1
ATOM 818 C C . GLY A 1 100 ? 4.627 20.299 -16.860 1.00 69.31 100 GLY A C 1
ATOM 819 O O . GLY A 1 100 ? 5.050 19.142 -16.775 1.00 69.31 100 GLY A O 1
ATOM 820 N N . PRO A 1 101 ? 4.497 20.916 -18.051 1.00 71.12 101 PRO A N 1
ATOM 821 C CA . PRO A 1 101 ? 4.761 20.242 -19.320 1.00 71.12 101 PRO A CA 1
ATOM 822 C C . PRO A 1 101 ? 6.080 19.465 -19.252 1.00 71.12 101 PRO A C 1
ATOM 824 O O . PRO A 1 101 ? 7.099 19.988 -18.799 1.00 71.12 101 PRO A O 1
ATOM 827 N N . GLY A 1 102 ? 6.020 18.177 -19.612 1.00 66.81 102 GLY A N 1
ATOM 828 C CA . GLY A 1 102 ? 7.156 17.263 -19.499 1.00 66.81 102 GLY A CA 1
ATOM 829 C C . GLY A 1 102 ? 8.379 17.756 -20.276 1.00 66.81 102 GLY A C 1
ATOM 830 O O . GLY A 1 102 ? 8.304 18.737 -21.014 1.00 66.81 102 GLY A O 1
ATOM 831 N N . ARG A 1 103 ? 9.513 17.051 -20.127 1.00 64.62 103 ARG A N 1
ATOM 832 C CA . ARG A 1 103 ? 10.784 17.371 -20.805 1.00 64.62 103 ARG A CA 1
ATOM 833 C C . ARG A 1 103 ? 10.519 17.859 -22.239 1.00 64.62 103 ARG A C 1
ATOM 835 O O . ARG A 1 103 ? 9.868 17.113 -22.979 1.00 64.62 103 ARG A O 1
ATOM 842 N N . PRO A 1 104 ? 11.022 19.049 -22.628 1.00 65.56 104 PRO A N 1
ATOM 843 C CA . PRO A 1 104 ? 10.827 19.578 -23.968 1.00 65.56 104 PRO A CA 1
ATOM 844 C C . PRO A 1 104 ? 11.105 18.495 -25.007 1.00 65.56 104 PRO A C 1
ATOM 846 O O . PRO A 1 104 ? 12.115 17.786 -24.926 1.00 65.56 104 PRO A O 1
ATOM 849 N N . GLY A 1 105 ? 10.164 18.311 -25.935 1.00 62.47 105 GLY A N 1
ATOM 850 C CA . GLY A 1 105 ? 10.324 17.348 -27.016 1.00 62.47 105 GLY A CA 1
ATOM 851 C C . GLY A 1 105 ? 11.612 17.622 -27.795 1.00 62.47 105 GLY A C 1
ATO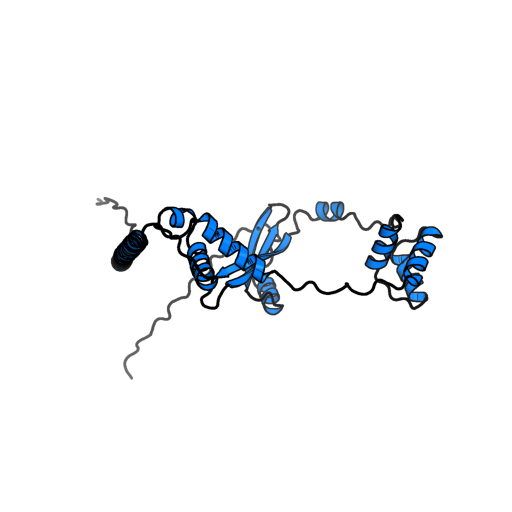M 852 O O . GLY A 1 105 ? 12.092 18.753 -27.839 1.00 62.47 105 GLY A O 1
ATOM 853 N N . ILE A 1 106 ? 12.177 16.583 -28.413 1.00 65.88 106 ILE A N 1
ATOM 854 C CA . ILE A 1 106 ? 13.308 16.743 -29.335 1.00 65.88 106 ILE A CA 1
ATOM 855 C C . ILE A 1 106 ? 12.995 17.843 -30.359 1.00 65.88 106 ILE A C 1
ATOM 857 O O . ILE A 1 106 ? 11.876 17.907 -30.874 1.00 65.88 106 ILE A O 1
ATOM 861 N N . VAL A 1 107 ? 13.995 18.681 -30.656 1.00 75.69 107 VAL A N 1
ATOM 862 C CA . VAL A 1 107 ? 13.923 19.745 -31.666 1.00 75.69 107 VAL A CA 1
ATOM 863 C C . VAL A 1 107 ? 13.320 19.175 -32.953 1.00 75.69 107 VAL A C 1
ATOM 865 O O . VAL A 1 107 ? 13.784 18.148 -33.450 1.00 75.69 107 VAL A O 1
ATOM 868 N N . LYS A 1 108 ? 12.279 19.825 -33.494 1.00 78.38 108 LYS A N 1
ATOM 869 C CA . LYS A 1 108 ? 11.511 19.347 -34.666 1.00 78.38 108 LYS A CA 1
ATOM 870 C C . LYS A 1 108 ? 12.407 18.926 -35.841 1.00 78.38 108 LYS A C 1
ATOM 872 O O . LYS A 1 108 ? 12.088 17.964 -36.532 1.00 78.38 108 LYS A O 1
ATOM 877 N N . VAL A 1 109 ? 13.551 19.591 -35.998 1.00 80.62 109 VAL A N 1
ATOM 878 C CA . VAL A 1 109 ? 14.585 19.296 -37.001 1.00 80.62 109 VAL A CA 1
ATOM 879 C C . VAL A 1 109 ? 15.140 17.873 -36.864 1.00 80.62 109 VAL A C 1
ATOM 881 O O . VAL A 1 109 ? 15.152 17.121 -37.832 1.00 80.62 109 VAL A O 1
ATOM 884 N N . ILE A 1 110 ? 15.520 17.454 -35.655 1.00 83.19 110 ILE A N 1
ATOM 885 C CA . ILE A 1 110 ? 16.067 16.110 -35.402 1.00 83.19 110 ILE A CA 1
ATOM 886 C C . ILE A 1 110 ? 14.984 15.045 -35.622 1.00 83.19 110 ILE A C 1
ATOM 888 O O . ILE A 1 110 ? 15.263 13.962 -36.129 1.00 83.19 110 ILE A O 1
ATOM 892 N N . ARG A 1 111 ? 13.724 15.353 -35.283 1.00 87.38 111 ARG A N 1
ATOM 893 C CA . ARG A 1 111 ? 12.583 14.468 -35.557 1.00 87.38 111 ARG A CA 1
ATOM 894 C C . ARG A 1 111 ? 12.385 14.261 -37.063 1.00 87.38 111 ARG A C 1
ATOM 896 O O . ARG A 1 111 ? 12.217 13.122 -37.484 1.00 87.38 111 ARG A O 1
ATOM 903 N N . ALA A 1 112 ? 12.431 15.336 -37.850 1.00 85.69 112 ALA A N 1
ATOM 904 C CA . ALA A 1 112 ? 12.334 15.261 -39.305 1.00 85.69 112 ALA A CA 1
ATOM 905 C C . ALA A 1 112 ? 13.505 14.471 -39.911 1.00 85.69 112 ALA A C 1
ATOM 907 O O . ALA A 1 112 ? 13.290 13.635 -40.782 1.00 85.69 112 ALA A O 1
ATOM 908 N N . LEU A 1 113 ? 14.722 14.663 -39.390 1.00 88.31 113 LEU A N 1
ATOM 909 C CA . LEU A 1 113 ? 15.909 13.926 -39.823 1.00 88.31 113 LEU A CA 1
ATOM 910 C C . LEU A 1 113 ? 15.793 12.418 -39.554 1.00 88.31 113 LEU A C 1
ATOM 912 O O . LEU A 1 113 ? 16.099 11.620 -40.434 1.00 88.31 113 LEU A O 1
ATOM 916 N N . ILE A 1 114 ? 15.293 12.025 -38.376 1.00 87.62 114 ILE A N 1
ATOM 917 C CA . ILE A 1 114 ? 15.033 10.615 -38.037 1.00 87.62 114 ILE A CA 1
ATOM 918 C C . ILE A 1 114 ? 14.049 9.981 -39.025 1.00 87.62 114 ILE A C 1
ATOM 920 O O . ILE A 1 114 ? 14.294 8.876 -39.505 1.00 87.62 114 ILE A O 1
ATOM 924 N N . VAL A 1 115 ? 12.937 10.667 -39.312 1.00 86.50 115 VAL A N 1
ATOM 925 C CA . VAL A 1 115 ? 11.908 10.174 -40.240 1.00 86.50 115 VAL A CA 1
ATOM 926 C C . VAL A 1 115 ? 12.488 10.037 -41.642 1.00 86.50 115 VAL A C 1
ATOM 928 O O . VAL A 1 115 ? 12.342 8.981 -42.243 1.00 86.50 115 VAL A O 1
ATOM 931 N N . ARG A 1 116 ? 13.212 11.057 -42.115 1.00 86.38 116 ARG A N 1
ATOM 932 C CA . ARG A 1 116 ? 13.855 11.065 -43.431 1.00 86.38 116 ARG A CA 1
ATOM 933 C C . ARG A 1 116 ? 14.855 9.918 -43.596 1.00 86.38 116 ARG A C 1
ATOM 935 O O . ARG A 1 116 ? 14.775 9.175 -44.567 1.00 86.38 116 ARG A O 1
ATOM 942 N N . MET A 1 117 ? 15.748 9.721 -42.624 1.00 86.38 117 MET A N 1
ATOM 943 C CA . MET A 1 117 ? 16.723 8.622 -42.649 1.00 86.38 117 MET A CA 1
ATOM 944 C C . MET A 1 117 ? 16.045 7.248 -42.712 1.00 86.38 117 MET A C 1
ATOM 946 O O . MET A 1 117 ? 16.546 6.362 -43.398 1.00 86.38 117 MET A O 1
ATOM 950 N N . ALA A 1 118 ? 14.916 7.077 -42.018 1.00 84.69 118 ALA A N 1
ATOM 951 C CA . ALA A 1 118 ? 14.163 5.825 -41.994 1.00 84.69 118 ALA A CA 1
ATOM 952 C C . ALA A 1 118 ? 13.230 5.624 -43.201 1.00 84.69 118 ALA A C 1
ATOM 954 O O . ALA A 1 118 ? 12.877 4.488 -43.499 1.00 84.69 118 ALA A O 1
ATOM 955 N N . SER A 1 119 ? 12.800 6.693 -43.876 1.00 81.69 119 SER A N 1
ATOM 956 C CA . SER A 1 119 ? 11.996 6.597 -45.100 1.00 81.69 119 SER A CA 1
ATOM 957 C C . SER A 1 119 ? 12.860 6.389 -46.340 1.00 81.69 119 SER A C 1
ATOM 959 O O . SER A 1 119 ? 12.459 5.677 -47.252 1.00 81.69 119 SER A O 1
ATOM 961 N N . GLU A 1 120 ? 14.043 7.005 -46.376 1.00 84.38 120 GLU A N 1
ATOM 962 C CA . GLU A 1 120 ? 14.987 6.890 -47.493 1.00 84.38 120 GLU A CA 1
ATOM 963 C C . GLU A 1 120 ? 15.824 5.601 -47.414 1.00 84.38 120 GLU A C 1
ATOM 965 O O . GLU A 1 120 ? 16.376 5.170 -48.422 1.00 84.38 120 GLU A O 1
ATOM 970 N N . ASN A 1 121 ? 15.914 4.964 -46.237 1.00 79.75 121 ASN A N 1
ATOM 971 C CA . ASN A 1 121 ? 16.732 3.769 -46.024 1.00 79.75 121 ASN A CA 1
ATOM 972 C C . ASN A 1 121 ? 16.025 2.736 -45.136 1.00 79.75 121 ASN A C 1
ATOM 974 O O . ASN A 1 121 ? 15.368 3.082 -44.159 1.00 79.75 121 ASN A O 1
ATOM 978 N N . THR A 1 122 ? 16.272 1.443 -45.364 1.00 77.44 122 THR A N 1
ATOM 979 C CA . THR A 1 122 ? 15.785 0.332 -44.516 1.00 77.44 122 THR A CA 1
ATOM 980 C C . THR A 1 122 ? 16.602 0.164 -43.224 1.00 77.44 122 THR A C 1
ATOM 982 O O . THR A 1 122 ? 16.955 -0.949 -42.827 1.00 77.44 122 THR A O 1
ATOM 985 N N . TRP A 1 123 ? 16.983 1.269 -42.581 1.00 82.62 123 TRP A N 1
ATOM 986 C CA . TRP A 1 123 ? 17.867 1.273 -41.416 1.00 82.62 123 TRP A CA 1
ATOM 987 C C . TRP A 1 123 ? 17.122 1.002 -40.102 1.00 82.62 123 TRP A C 1
ATOM 989 O O . TRP A 1 123 ? 16.028 1.506 -39.855 1.00 82.62 123 TRP A O 1
ATOM 999 N N . GLY A 1 124 ? 17.752 0.229 -39.213 1.00 80.38 124 GLY A N 1
ATOM 1000 C CA . GLY A 1 124 ? 17.282 0.021 -37.841 1.00 80.38 124 GLY A CA 1
ATOM 1001 C C . GLY A 1 124 ? 17.623 1.185 -36.904 1.00 80.38 124 GLY A C 1
ATOM 1002 O O . GLY A 1 124 ? 18.509 1.999 -37.177 1.00 80.38 124 GLY A O 1
ATOM 1003 N N . CYS A 1 125 ? 16.966 1.239 -35.739 1.00 83.94 125 CYS A N 1
ATOM 1004 C CA . CYS A 1 125 ? 17.177 2.292 -34.735 1.00 83.94 125 CYS A CA 1
ATOM 1005 C C . CYS A 1 125 ? 18.641 2.415 -34.274 1.00 83.94 125 CYS A C 1
ATOM 1007 O O . CYS A 1 125 ? 19.081 3.512 -33.932 1.00 83.94 125 CYS A O 1
ATOM 1009 N N . ALA A 1 126 ? 19.393 1.307 -34.240 1.00 84.12 126 ALA A N 1
ATOM 1010 C CA . ALA A 1 126 ? 20.808 1.314 -33.873 1.00 84.12 126 ALA A CA 1
ATOM 1011 C C . ALA A 1 126 ? 21.674 1.990 -34.947 1.00 84.12 126 ALA A C 1
ATOM 1013 O O . ALA A 1 126 ? 22.549 2.789 -34.612 1.00 84.12 126 ALA A O 1
ATOM 1014 N N . ARG A 1 127 ? 21.384 1.729 -36.228 1.00 84.88 127 ARG A N 1
ATOM 1015 C CA . ARG A 1 127 ? 22.080 2.356 -37.356 1.00 84.88 127 ARG A CA 1
ATOM 1016 C C . ARG A 1 127 ? 21.786 3.854 -37.423 1.00 84.88 127 ARG A C 1
ATOM 1018 O O . ARG A 1 127 ? 22.723 4.640 -37.450 1.00 84.88 127 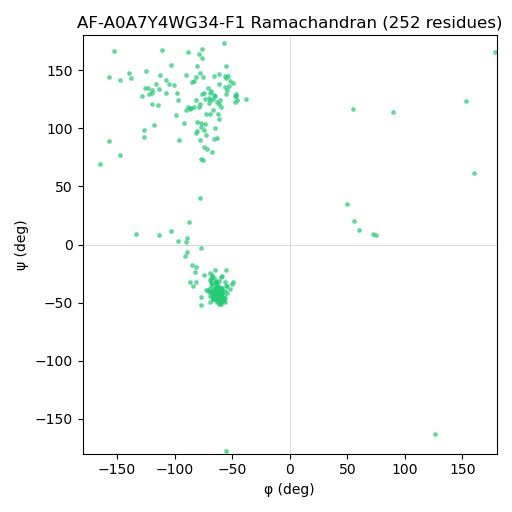ARG A O 1
ATOM 1025 N N . ILE A 1 128 ? 20.515 4.247 -37.308 1.00 85.81 128 ILE A N 1
ATOM 1026 C CA . ILE A 1 128 ? 20.099 5.663 -37.270 1.00 85.81 128 ILE A CA 1
ATOM 1027 C C . ILE A 1 128 ? 20.751 6.399 -36.088 1.00 85.81 128 ILE A C 1
ATOM 1029 O O . ILE A 1 128 ? 21.190 7.535 -36.230 1.00 85.81 128 ILE A O 1
ATOM 1033 N N . GLN A 1 129 ? 20.873 5.754 -34.920 1.00 89.69 129 GLN A N 1
ATOM 1034 C CA . GLN A 1 129 ? 21.590 6.340 -33.784 1.00 89.69 129 GLN A CA 1
ATOM 1035 C C 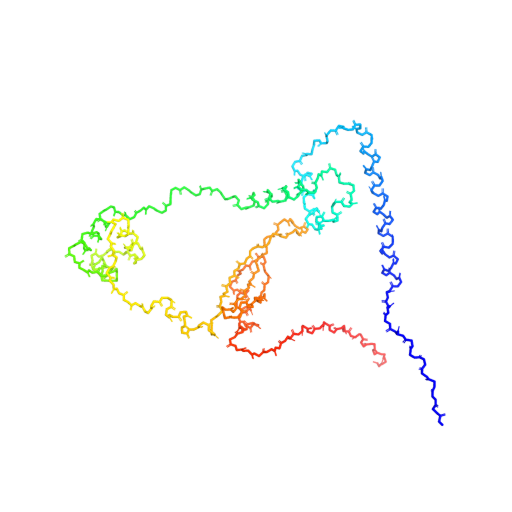. GLN A 1 129 ? 23.071 6.602 -34.103 1.00 89.69 129 GLN A C 1
ATOM 1037 O O . GLN A 1 129 ? 23.609 7.621 -33.671 1.00 89.69 129 GLN A O 1
ATOM 1042 N N . GLY A 1 130 ? 23.728 5.686 -34.820 1.00 88.19 130 GLY A N 1
ATOM 1043 C CA . GLY A 1 130 ? 25.119 5.839 -35.247 1.00 88.19 130 GLY A CA 1
ATOM 1044 C C . GLY A 1 130 ? 25.314 7.040 -36.170 1.00 88.19 130 GLY A C 1
ATOM 1045 O O . GLY A 1 130 ? 26.191 7.860 -35.911 1.00 88.19 130 GLY A O 1
ATOM 1046 N N . GLU A 1 131 ? 24.445 7.192 -37.170 1.00 90.50 131 GLU A N 1
ATOM 1047 C CA . GLU A 1 131 ? 24.488 8.319 -38.114 1.00 90.50 131 GLU A CA 1
ATOM 1048 C C . GLU A 1 131 ? 24.207 9.659 -37.420 1.00 90.50 131 GLU A C 1
ATOM 1050 O O . GLU A 1 131 ? 24.936 10.631 -37.598 1.00 90.50 131 GLU A O 1
ATOM 1055 N N . LEU A 1 132 ? 23.213 9.703 -36.527 1.00 89.62 132 LEU A N 1
ATOM 1056 C CA . LEU A 1 132 ? 22.935 10.901 -35.728 1.00 89.62 132 LEU A CA 1
ATOM 1057 C C . LEU A 1 132 ? 24.100 11.270 -34.809 1.00 89.62 132 LEU A C 1
ATOM 1059 O O . LEU A 1 132 ? 24.383 12.452 -34.632 1.00 89.62 132 LEU A O 1
ATOM 1063 N N . LYS A 1 133 ? 24.801 10.278 -34.248 1.00 89.94 133 LYS A N 1
ATOM 1064 C CA . LYS A 1 133 ? 26.007 10.515 -33.447 1.00 89.94 133 LYS A CA 1
ATOM 1065 C C . LYS A 1 133 ? 27.131 11.121 -34.295 1.00 89.94 133 LYS A C 1
ATOM 1067 O O . LYS A 1 133 ? 27.858 11.961 -33.772 1.00 89.94 133 LYS A O 1
ATOM 1072 N N . GLY A 1 134 ? 27.257 10.715 -35.561 1.00 86.56 134 GLY A N 1
ATOM 1073 C CA . GLY A 1 134 ? 28.197 11.300 -36.523 1.00 86.56 134 GLY A CA 1
ATOM 1074 C C . GLY A 1 134 ? 27.894 12.765 -36.853 1.00 86.56 134 GLY A C 1
ATOM 1075 O O . GLY A 1 134 ? 28.815 13.548 -37.033 1.00 86.56 134 GLY A O 1
ATOM 1076 N N . LEU A 1 135 ? 26.617 13.155 -36.827 1.00 85.81 135 LEU A N 1
ATOM 1077 C CA . LEU A 1 135 ? 26.141 14.538 -36.985 1.00 85.81 135 LEU A CA 1
ATOM 1078 C C . LEU A 1 135 ? 26.089 15.324 -35.656 1.00 85.81 135 LEU A C 1
ATOM 1080 O O . LEU A 1 135 ? 25.345 16.291 -35.529 1.00 85.81 135 LEU A O 1
ATOM 1084 N N . GLU A 1 136 ? 26.813 14.863 -34.632 1.00 83.25 136 GLU A N 1
ATOM 1085 C CA . GLU A 1 136 ? 26.862 15.441 -33.276 1.00 83.25 136 GLU A CA 1
ATOM 1086 C C . GLU A 1 136 ? 25.516 15.483 -32.517 1.00 83.25 136 GLU A C 1
ATOM 1088 O O . GLU A 1 136 ? 25.395 16.063 -31.433 1.00 83.25 136 GLU A O 1
ATOM 1093 N N . HIS A 1 137 ? 24.488 14.789 -33.006 1.00 84.06 137 HIS A N 1
ATOM 1094 C CA . HIS A 1 137 ? 23.184 14.690 -32.358 1.00 84.06 137 HIS A CA 1
ATOM 1095 C C . HIS A 1 137 ? 23.102 13.465 -31.436 1.00 84.06 137 HIS A C 1
ATOM 1097 O O . HIS A 1 137 ? 22.905 12.323 -31.857 1.00 84.06 137 HIS A O 1
ATOM 1103 N N . ARG A 1 138 ? 23.184 13.692 -30.119 1.00 84.31 138 ARG A N 1
ATOM 1104 C CA . ARG A 1 138 ? 23.047 12.623 -29.114 1.00 84.31 138 ARG A CA 1
ATOM 1105 C C . ARG A 1 138 ? 21.580 12.294 -28.833 1.00 84.31 138 ARG A C 1
ATOM 1107 O O . ARG A 1 138 ? 20.939 12.916 -27.986 1.00 84.31 138 ARG A O 1
ATOM 1114 N N . VAL A 1 139 ? 21.061 11.269 -29.508 1.00 84.94 139 VAL A N 1
ATOM 1115 C CA . VAL A 1 139 ? 19.688 10.771 -29.328 1.00 84.94 139 VAL A CA 1
ATOM 1116 C C . VAL A 1 139 ? 19.688 9.332 -28.798 1.00 84.94 139 VAL A C 1
ATOM 1118 O O . VAL A 1 139 ? 20.476 8.484 -29.221 1.00 84.94 139 VAL A O 1
ATOM 1121 N N . ALA A 1 140 ? 18.796 9.034 -27.850 1.00 85.31 140 ALA A N 1
ATOM 1122 C CA . ALA A 1 140 ? 18.591 7.674 -27.354 1.00 85.31 140 ALA A CA 1
ATOM 1123 C C . ALA A 1 140 ? 17.794 6.826 -28.365 1.00 85.31 140 ALA A C 1
ATOM 1125 O O . ALA A 1 140 ? 16.844 7.320 -28.975 1.00 85.31 140 ALA A O 1
ATOM 1126 N N . ARG A 1 141 ? 18.107 5.524 -28.486 1.00 85.00 141 ARG A N 1
ATOM 1127 C CA . ARG A 1 141 ? 17.374 4.592 -29.376 1.00 85.00 141 ARG A CA 1
ATOM 1128 C C . ARG A 1 141 ? 15.872 4.556 -29.092 1.00 85.00 141 ARG A C 1
ATOM 1130 O O . ARG A 1 141 ? 15.080 4.456 -30.021 1.00 85.00 141 ARG A O 1
ATOM 1137 N N . SER A 1 142 ? 15.481 4.670 -27.823 1.00 83.38 142 SER A N 1
ATOM 1138 C CA . SER A 1 142 ? 14.077 4.737 -27.403 1.00 83.38 142 SER A CA 1
ATOM 1139 C C . SER A 1 142 ? 13.358 5.961 -27.970 1.00 83.38 142 SER A C 1
ATOM 1141 O O . SER A 1 142 ? 12.191 5.865 -28.344 1.00 83.38 142 SER A O 1
ATOM 1143 N N . THR A 1 143 ? 14.048 7.097 -28.095 1.00 84.38 143 THR A N 1
ATOM 1144 C CA . THR A 1 143 ? 13.471 8.298 -28.697 1.00 84.38 143 THR A CA 1
ATOM 1145 C C . THR A 1 143 ? 13.326 8.160 -30.207 1.00 84.38 143 THR A C 1
ATOM 1147 O O . THR A 1 143 ? 12.297 8.556 -30.742 1.00 84.38 143 THR A O 1
ATOM 1150 N N . ILE A 1 144 ? 14.298 7.539 -30.884 1.00 85.88 144 ILE A N 1
ATOM 1151 C CA . ILE A 1 144 ? 14.207 7.209 -32.318 1.00 85.88 144 ILE A CA 1
ATOM 1152 C C . ILE A 1 144 ? 13.013 6.277 -32.557 1.00 85.88 144 ILE A C 1
ATOM 1154 O O . ILE A 1 144 ? 12.145 6.585 -33.365 1.00 85.88 144 ILE A O 1
ATOM 1158 N N . ALA A 1 145 ? 12.899 5.197 -31.778 1.00 84.38 145 ALA A N 1
ATOM 1159 C CA . ALA A 1 145 ? 11.781 4.260 -31.866 1.00 84.38 145 ALA A CA 1
ATOM 1160 C C . ALA A 1 145 ? 10.422 4.936 -31.616 1.00 84.38 145 ALA A C 1
ATOM 1162 O O . ALA A 1 145 ? 9.453 4.657 -32.320 1.00 84.38 145 ALA A O 1
ATOM 1163 N N . LYS A 1 146 ? 10.349 5.856 -30.643 1.00 84.31 146 LYS A N 1
ATOM 1164 C CA . LYS A 1 146 ? 9.145 6.654 -30.377 1.00 84.31 146 LYS A CA 1
ATOM 1165 C C . LYS A 1 146 ? 8.783 7.542 -31.570 1.00 84.31 146 LYS A C 1
ATOM 1167 O O . LYS A 1 146 ? 7.623 7.560 -31.965 1.00 84.31 146 LYS A O 1
ATOM 1172 N N . VAL A 1 147 ? 9.759 8.239 -32.154 1.00 86.62 147 VAL A N 1
ATOM 1173 C CA . VAL A 1 147 ? 9.553 9.102 -33.328 1.00 86.62 147 VAL A CA 1
ATOM 1174 C C . VAL A 1 147 ? 9.067 8.296 -34.530 1.00 86.62 147 VAL A C 1
ATOM 1176 O O . VAL A 1 147 ? 8.097 8.702 -35.162 1.00 86.62 147 VAL A O 1
ATOM 1179 N N . LEU A 1 148 ? 9.691 7.156 -34.830 1.00 85.75 148 LEU A N 1
ATOM 1180 C CA . LEU A 1 148 ? 9.286 6.306 -35.953 1.00 85.75 148 LEU A CA 1
ATOM 1181 C C . LEU A 1 148 ? 7.869 5.755 -35.758 1.00 85.75 148 LEU A C 1
ATOM 1183 O O . LEU A 1 148 ? 7.046 5.854 -36.664 1.00 85.75 148 LEU A O 1
ATOM 1187 N N . LYS A 1 149 ? 7.545 5.297 -34.541 1.00 83.38 149 LYS A N 1
ATOM 1188 C CA . LYS A 1 149 ? 6.198 4.833 -34.183 1.00 83.38 149 LYS A CA 1
ATOM 1189 C C . LYS A 1 149 ? 5.140 5.931 -34.326 1.00 83.38 149 LYS A C 1
ATOM 1191 O O . LYS A 1 149 ? 4.064 5.664 -34.848 1.00 83.38 149 LYS A O 1
ATOM 1196 N N . GLU A 1 150 ? 5.432 7.152 -33.876 1.00 84.56 150 GLU A N 1
ATOM 1197 C CA . GLU A 1 150 ? 4.528 8.307 -34.010 1.00 84.56 150 GLU A CA 1
ATOM 1198 C C . GLU A 1 150 ? 4.299 8.721 -35.475 1.00 84.56 150 GLU A C 1
ATOM 1200 O O . GLU A 1 150 ? 3.281 9.336 -35.766 1.00 84.56 150 GLU A O 1
ATOM 1205 N N . ASN A 1 151 ? 5.206 8.362 -36.390 1.00 83.38 151 ASN A N 1
ATOM 1206 C CA . ASN A 1 151 ? 5.089 8.621 -37.831 1.00 83.38 151 ASN A CA 1
ATOM 1207 C C . ASN A 1 151 ? 4.674 7.374 -38.638 1.00 83.38 151 ASN A C 1
ATOM 1209 O O . ASN A 1 151 ? 4.762 7.381 -39.861 1.00 83.38 151 ASN A O 1
ATOM 1213 N N . GLY A 1 152 ? 4.246 6.291 -37.976 1.00 77.31 152 GLY A N 1
ATOM 1214 C CA . GLY A 1 152 ? 3.760 5.077 -38.643 1.00 77.31 152 GLY A CA 1
ATOM 1215 C C . GLY A 1 152 ? 4.834 4.225 -39.333 1.00 77.31 152 GLY A C 1
ATOM 1216 O O . GLY A 1 152 ? 4.491 3.272 -40.029 1.00 77.31 152 GLY A O 1
ATOM 1217 N N . ILE A 1 153 ? 6.122 4.518 -39.132 1.00 77.00 153 ILE A N 1
ATOM 1218 C CA . ILE A 1 153 ? 7.228 3.747 -39.710 1.00 77.00 153 ILE A CA 1
ATOM 1219 C C . ILE A 1 153 ? 7.542 2.574 -38.781 1.00 77.00 153 ILE A C 1
ATOM 1221 O O . ILE A 1 153 ? 7.935 2.757 -37.624 1.00 77.00 153 ILE A O 1
ATOM 1225 N N . LEU A 1 154 ? 7.371 1.353 -39.290 1.00 64.56 154 LEU A N 1
ATOM 1226 C CA . LEU A 1 154 ? 7.756 0.146 -38.568 1.00 64.56 154 LEU A CA 1
ATOM 1227 C C . LEU A 1 154 ? 9.291 0.074 -38.500 1.00 64.56 154 LEU A C 1
ATOM 1229 O O . LEU A 1 154 ? 9.946 0.160 -39.538 1.00 64.56 154 LEU A O 1
ATOM 1233 N N . PRO A 1 155 ? 9.894 -0.071 -37.306 1.00 63.88 155 PRO A N 1
ATOM 1234 C CA . PRO A 1 155 ? 11.341 -0.206 -37.198 1.00 63.88 155 PRO A CA 1
ATOM 1235 C C . PRO A 1 155 ? 11.813 -1.463 -37.942 1.00 63.88 155 PRO A C 1
ATOM 1237 O O . PRO A 1 155 ? 11.181 -2.518 -37.845 1.00 63.88 155 PRO A O 1
ATOM 1240 N N . ALA A 1 156 ? 12.930 -1.341 -38.669 1.00 61.47 156 ALA A N 1
ATOM 1241 C CA . ALA A 1 156 ? 13.525 -2.446 -39.416 1.00 61.47 156 ALA A CA 1
ATOM 1242 C C . ALA A 1 156 ? 13.770 -3.670 -38.506 1.00 61.47 156 ALA A C 1
ATOM 1244 O O . ALA A 1 156 ? 14.094 -3.500 -37.323 1.00 61.47 156 ALA A O 1
ATOM 1245 N N . PRO A 1 157 ? 13.623 -4.904 -39.024 1.00 58.75 157 PRO A N 1
ATOM 1246 C CA . PRO A 1 157 ? 13.691 -6.111 -38.214 1.00 58.75 157 PRO A CA 1
ATOM 1247 C C . PRO A 1 157 ? 15.136 -6.432 -37.802 1.00 58.75 157 PRO A C 1
ATOM 1249 O O . PRO A 1 157 ? 15.795 -7.274 -38.400 1.00 58.75 157 PRO A O 1
ATOM 1252 N N . GLU A 1 158 ? 15.626 -5.820 -36.727 1.00 55.44 158 GLU A N 1
ATOM 1253 C CA . GLU A 1 158 ? 16.692 -6.428 -35.930 1.00 55.44 158 GLU A CA 1
ATOM 1254 C C . GLU A 1 158 ? 16.044 -7.500 -35.046 1.00 55.44 158 GLU A C 1
ATOM 1256 O O . GLU A 1 158 ? 15.125 -7.207 -34.281 1.00 55.44 158 GLU A O 1
ATOM 1261 N N . ARG A 1 159 ? 16.481 -8.758 -35.173 1.00 51.81 159 ARG A N 1
ATOM 1262 C CA . ARG A 1 159 ? 16.028 -9.868 -34.323 1.00 51.81 159 ARG A CA 1
ATOM 1263 C C . ARG A 1 159 ? 17.018 -10.091 -33.170 1.00 51.81 159 ARG A C 1
ATOM 1265 O O . ARG A 1 159 ? 17.900 -10.934 -33.307 1.00 51.81 159 ARG A O 1
ATOM 1272 N N . PRO A 1 160 ? 16.871 -9.442 -32.001 1.00 57.19 160 PRO A N 1
ATOM 1273 C CA . PRO A 1 160 ? 17.190 -10.125 -30.759 1.00 57.19 160 PRO A CA 1
ATOM 1274 C C . PRO A 1 160 ? 16.183 -11.272 -30.595 1.00 57.19 160 PRO A C 1
ATOM 1276 O O . PRO A 1 160 ? 15.026 -11.163 -31.017 1.00 57.19 160 PRO A O 1
ATOM 1279 N N . THR A 1 161 ? 16.615 -12.396 -30.022 1.00 61.22 161 THR A N 1
ATOM 1280 C CA . THR A 1 161 ? 15.739 -13.532 -29.714 1.00 61.22 161 THR A CA 1
ATOM 1281 C C . THR A 1 161 ? 14.468 -12.997 -29.064 1.00 61.22 161 THR A C 1
ATOM 1283 O O . THR A 1 161 ? 14.559 -12.241 -28.096 1.00 61.22 161 THR A O 1
ATOM 1286 N N . SER A 1 162 ? 13.290 -13.312 -29.620 1.00 77.00 162 SER A N 1
ATOM 1287 C CA . SER A 1 162 ? 12.049 -12.706 -29.129 1.00 77.00 162 SER A CA 1
ATOM 1288 C C . SER A 1 162 ? 11.961 -12.884 -27.610 1.00 77.00 162 SER A C 1
ATOM 1290 O O . SER A 1 162 ? 12.333 -13.941 -27.096 1.00 77.00 162 SER A O 1
ATOM 1292 N N . TRP A 1 163 ? 11.482 -11.877 -26.874 1.00 78.06 163 TRP A N 1
ATOM 1293 C CA . TRP A 1 163 ? 11.323 -11.973 -25.415 1.00 78.06 163 TRP A CA 1
ATOM 1294 C C . TRP A 1 163 ? 10.575 -13.251 -25.007 1.00 78.06 163 TRP A C 1
ATOM 1296 O O . TRP A 1 163 ? 10.908 -13.909 -24.026 1.00 78.06 163 TRP A O 1
ATOM 1306 N N . ARG A 1 164 ? 9.629 -13.678 -25.851 1.00 78.94 164 ARG A N 1
ATOM 1307 C CA . ARG A 1 164 ? 8.910 -14.948 -25.736 1.00 78.94 164 ARG A CA 1
ATOM 1308 C C . ARG A 1 164 ? 9.830 -16.171 -25.833 1.00 78.94 164 ARG A C 1
ATOM 1310 O O . ARG A 1 164 ? 9.649 -17.114 -25.069 1.00 78.94 164 ARG A O 1
ATOM 1317 N N . THR A 1 165 ? 10.801 -16.172 -26.743 1.00 81.69 165 THR A N 1
ATOM 1318 C CA . THR A 1 165 ? 11.816 -17.231 -26.874 1.00 81.69 165 THR A CA 1
ATOM 1319 C C . THR A 1 165 ? 12.753 -17.255 -25.667 1.00 81.69 165 THR A C 1
ATOM 1321 O O . THR A 1 165 ? 12.996 -18.326 -25.118 1.00 81.69 165 THR A O 1
ATOM 1324 N N . PHE A 1 166 ? 13.228 -16.091 -25.211 1.00 82.19 166 PHE A N 1
ATOM 1325 C CA . PHE A 1 166 ? 14.067 -15.987 -24.014 1.00 82.19 166 PHE A CA 1
ATOM 1326 C C . PHE A 1 166 ? 13.340 -16.508 -22.768 1.00 82.19 166 PHE A C 1
ATOM 1328 O O . PHE A 1 166 ? 13.860 -17.382 -22.073 1.00 82.19 166 PHE A O 1
ATOM 1335 N N . LEU A 1 167 ? 12.110 -16.039 -22.533 1.00 84.31 167 LEU A N 1
ATOM 1336 C CA . LEU A 1 167 ? 11.286 -16.488 -21.416 1.00 84.31 167 LEU A CA 1
ATOM 1337 C C . LEU A 1 167 ? 10.972 -17.980 -21.504 1.00 84.31 167 LEU A C 1
ATOM 1339 O O . LEU A 1 167 ? 11.034 -18.654 -20.487 1.00 84.31 167 LEU A O 1
ATOM 1343 N N . ARG A 1 168 ? 10.687 -18.527 -22.693 1.00 81.38 168 ARG A N 1
ATOM 1344 C CA . ARG A 1 168 ? 10.453 -19.971 -22.859 1.00 81.38 168 ARG A CA 1
ATOM 1345 C C . ARG A 1 168 ? 11.687 -20.795 -22.488 1.00 81.38 168 ARG A C 1
ATOM 1347 O O . ARG A 1 168 ? 11.543 -21.813 -21.820 1.00 81.38 168 ARG A O 1
ATOM 1354 N N . ALA A 1 169 ? 12.877 -20.354 -22.891 1.00 83.31 169 ALA A N 1
ATOM 1355 C CA . ALA A 1 169 ? 14.129 -21.049 -22.593 1.00 83.31 169 ALA A CA 1
ATOM 1356 C C . ALA A 1 169 ? 14.509 -20.992 -21.100 1.00 83.31 169 ALA A C 1
ATOM 1358 O O . ALA A 1 169 ? 15.114 -21.930 -20.583 1.00 83.31 169 ALA A O 1
ATOM 1359 N N . HIS A 1 170 ? 14.125 -19.923 -20.395 1.00 81.56 170 HIS A N 1
ATOM 1360 C CA . HIS A 1 170 ? 14.528 -19.679 -19.005 1.00 81.56 170 HIS A CA 1
ATOM 1361 C C . HIS A 1 170 ? 13.372 -19.751 -17.998 1.00 81.56 170 HIS A C 1
ATOM 1363 O O . HIS A 1 170 ? 13.572 -19.456 -16.824 1.00 81.56 170 HIS A O 1
ATOM 1369 N N . TRP A 1 171 ? 12.177 -20.185 -18.416 1.00 81.75 171 TRP A N 1
ATOM 1370 C CA . TRP A 1 171 ? 10.958 -20.138 -17.596 1.00 81.75 171 TRP A CA 1
ATOM 1371 C C . TRP A 1 171 ? 11.110 -20.828 -16.236 1.00 81.75 171 TRP A C 1
ATOM 1373 O O . TRP A 1 171 ? 10.555 -20.375 -15.246 1.00 81.75 171 TRP A O 1
ATOM 1383 N N . GLY A 1 172 ? 11.878 -21.921 -16.181 1.00 81.81 172 GLY A N 1
ATOM 1384 C CA . GLY A 1 172 ? 12.148 -22.676 -14.952 1.00 81.81 172 GLY A CA 1
ATOM 1385 C C . GLY A 1 172 ? 13.359 -22.213 -14.141 1.00 81.81 172 GLY A C 1
ATOM 1386 O O . GLY A 1 172 ? 13.737 -22.914 -13.211 1.00 81.81 172 GLY A O 1
ATOM 1387 N N . ARG A 1 173 ? 14.009 -21.110 -14.528 1.00 81.50 173 ARG A N 1
ATOM 1388 C CA . ARG A 1 173 ? 15.233 -20.583 -13.897 1.00 81.50 173 ARG A CA 1
ATOM 1389 C C . ARG A 1 173 ? 15.167 -19.076 -13.636 1.00 81.50 173 ARG A C 1
ATOM 1391 O O . ARG A 1 173 ? 16.183 -18.475 -13.309 1.00 81.50 173 ARG A O 1
ATOM 1398 N N . VAL A 1 174 ? 14.004 -18.454 -13.822 1.00 85.00 174 VAL A N 1
ATOM 1399 C CA . VAL A 1 174 ? 13.821 -17.008 -13.668 1.00 85.00 174 VAL A CA 1
ATOM 1400 C C . VAL A 1 174 ? 12.740 -16.751 -12.634 1.00 85.00 174 VAL A C 1
ATOM 1402 O O . VAL A 1 174 ? 11.631 -17.276 -12.729 1.00 85.00 174 VAL A O 1
ATOM 1405 N N . ALA A 1 175 ? 13.070 -15.891 -11.677 1.00 86.06 175 ALA A N 1
ATOM 1406 C CA . ALA A 1 175 ? 12.117 -15.295 -10.761 1.00 86.06 175 ALA A CA 1
ATOM 1407 C C . ALA A 1 175 ? 11.922 -13.819 -11.126 1.00 86.06 175 ALA A C 1
ATOM 1409 O O . ALA A 1 175 ? 12.871 -13.130 -11.502 1.00 86.06 175 ALA A O 1
ATOM 1410 N N . GLY A 1 176 ? 10.685 -13.340 -11.023 1.00 88.69 176 GLY A N 1
ATOM 1411 C CA . GLY A 1 176 ? 10.392 -11.911 -11.011 1.00 88.69 176 GLY A CA 1
ATOM 1412 C C . GLY A 1 176 ? 10.547 -11.377 -9.594 1.00 88.69 176 GLY A C 1
ATOM 1413 O O . GLY A 1 176 ? 10.135 -12.040 -8.647 1.00 88.69 176 GLY A O 1
ATOM 1414 N N . MET A 1 177 ? 11.122 -10.193 -9.434 1.00 90.94 177 MET A N 1
ATOM 1415 C CA . MET A 1 177 ? 11.146 -9.492 -8.153 1.00 90.94 177 MET A CA 1
ATOM 1416 C C . MET A 1 177 ? 10.572 -8.106 -8.355 1.00 90.94 177 MET A C 1
ATOM 1418 O O . MET A 1 177 ? 10.922 -7.436 -9.326 1.00 90.94 177 MET A O 1
ATOM 1422 N N . ASP A 1 178 ? 9.694 -7.700 -7.452 1.00 91.94 178 ASP A N 1
ATOM 1423 C CA . ASP A 1 178 ? 9.101 -6.373 -7.488 1.00 91.94 178 ASP A CA 1
ATOM 1424 C C . ASP A 1 178 ? 8.700 -5.926 -6.081 1.00 91.94 178 ASP A C 1
ATOM 1426 O O . ASP A 1 178 ? 8.659 -6.716 -5.129 1.00 91.94 178 ASP A O 1
ATOM 1430 N N . PHE A 1 179 ? 8.416 -4.637 -5.953 1.00 91.75 179 PHE A N 1
ATOM 1431 C CA . PHE A 1 179 ? 7.893 -4.037 -4.744 1.00 91.75 179 PHE A CA 1
ATOM 1432 C C . PHE A 1 179 ? 6.387 -3.832 -4.853 1.00 91.75 179 PHE A C 1
ATOM 1434 O O . PHE A 1 179 ? 5.874 -3.313 -5.840 1.00 91.75 179 PHE A O 1
ATOM 1441 N N . MET A 1 180 ? 5.679 -4.153 -3.776 1.00 92.12 180 MET A N 1
ATOM 1442 C CA . MET A 1 180 ? 4.336 -3.633 -3.543 1.00 92.12 180 MET A CA 1
ATOM 1443 C C . MET A 1 180 ? 4.349 -2.700 -2.335 1.00 92.12 180 MET A C 1
ATOM 1445 O O . MET A 1 180 ? 5.084 -2.915 -1.371 1.00 92.12 180 MET A O 1
ATOM 1449 N N . THR A 1 181 ? 3.523 -1.662 -2.370 1.00 90.12 181 THR A N 1
ATOM 1450 C CA . THR A 1 181 ? 3.376 -0.713 -1.264 1.00 90.12 181 THR A CA 1
ATOM 1451 C C . THR A 1 181 ? 2.160 -1.073 -0.420 1.00 90.12 181 THR A C 1
ATOM 1453 O O . THR A 1 181 ? 1.061 -1.246 -0.949 1.00 90.12 181 THR A O 1
ATOM 1456 N N . ALA A 1 182 ? 2.338 -1.137 0.894 1.00 88.38 182 ALA A N 1
ATOM 1457 C CA . ALA A 1 182 ? 1.265 -1.284 1.866 1.00 88.38 182 ALA A CA 1
ATOM 1458 C C . ALA A 1 182 ? 1.262 -0.077 2.810 1.00 88.38 182 ALA A C 1
ATOM 1460 O O . ALA A 1 182 ? 2.292 0.290 3.366 1.00 88.38 182 ALA A O 1
ATOM 1461 N N . GLU A 1 183 ? 0.100 0.539 3.002 1.00 88.69 183 GLU A N 1
ATOM 1462 C CA . GLU A 1 183 ? -0.060 1.662 3.927 1.00 88.69 183 GLU A CA 1
ATOM 1463 C C . GLU A 1 183 ? -0.390 1.137 5.326 1.00 88.69 183 GLU A C 1
ATOM 1465 O O . GLU A 1 183 ? -1.410 0.470 5.526 1.00 88.69 183 GLU A O 1
ATOM 1470 N N . VAL A 1 184 ? 0.482 1.423 6.293 1.00 85.69 184 VAL A N 1
ATOM 1471 C CA . VAL A 1 184 ? 0.391 0.924 7.669 1.00 85.69 184 VAL A CA 1
ATOM 1472 C C . VAL A 1 184 ? 0.283 2.100 8.633 1.00 85.69 184 VAL A C 1
ATOM 1474 O O . VAL A 1 184 ? 1.039 3.065 8.557 1.00 85.69 184 VAL A O 1
ATOM 1477 N N . TRP A 1 185 ? -0.665 2.021 9.567 1.00 81.56 185 TRP A N 1
ATOM 1478 C CA . TRP A 1 185 ? -0.779 2.998 10.646 1.00 81.56 185 TRP A CA 1
ATOM 1479 C C . TRP A 1 185 ? 0.247 2.704 11.739 1.00 81.56 185 TRP A C 1
ATOM 1481 O O . TRP A 1 185 ? 0.195 1.655 12.379 1.00 81.56 185 TRP A O 1
ATOM 1491 N N . THR A 1 186 ? 1.148 3.650 11.980 1.00 79.44 186 THR A N 1
ATOM 1492 C CA . THR A 1 186 ? 2.086 3.645 13.109 1.00 79.44 186 THR A CA 1
ATOM 1493 C C . THR A 1 186 ? 1.716 4.760 14.096 1.00 79.44 186 THR A C 1
ATOM 1495 O O . THR A 1 186 ? 0.933 5.650 13.750 1.00 79.44 186 THR A O 1
ATOM 1498 N N . PRO A 1 187 ? 2.274 4.781 15.323 1.00 76.69 187 PRO A N 1
ATOM 1499 C CA . PRO A 1 187 ? 2.073 5.898 16.252 1.00 76.69 187 PRO A CA 1
ATOM 1500 C C . PRO A 1 187 ? 2.469 7.270 15.679 1.00 76.69 187 PRO A C 1
ATOM 1502 O O . PRO A 1 187 ? 1.976 8.289 16.148 1.00 76.69 187 PRO A O 1
ATOM 1505 N N . LYS A 1 188 ? 3.336 7.299 14.656 1.00 77.88 188 LYS A N 1
ATOM 1506 C CA . LYS A 1 188 ? 3.786 8.518 13.968 1.00 77.88 188 LYS A CA 1
ATOM 1507 C C . LYS A 1 188 ? 2.892 8.922 12.786 1.00 77.88 188 LYS A C 1
ATOM 1509 O O . LYS A 1 188 ? 3.098 9.988 12.218 1.00 77.88 188 LYS A O 1
ATOM 1514 N N . GLY A 1 189 ? 1.912 8.097 12.409 1.00 80.81 189 GLY A N 1
ATOM 1515 C CA . GLY A 1 189 ? 0.983 8.362 11.309 1.00 80.81 189 GLY A CA 1
ATOM 1516 C C . GLY A 1 189 ? 0.927 7.244 10.266 1.00 80.81 189 GLY A C 1
ATOM 1517 O O . GLY A 1 189 ? 1.313 6.105 10.521 1.00 80.81 189 GLY A O 1
ATOM 1518 N N . LEU A 1 190 ? 0.393 7.570 9.086 1.00 84.38 190 LEU A N 1
ATOM 1519 C CA . LEU A 1 190 ? 0.242 6.637 7.968 1.00 84.38 190 LEU A CA 1
ATOM 1520 C C . LEU A 1 190 ? 1.569 6.491 7.205 1.00 84.38 190 LEU A C 1
ATOM 1522 O O . LEU A 1 190 ? 1.966 7.379 6.445 1.00 84.38 190 LEU A O 1
ATOM 1526 N N . GLU A 1 191 ? 2.253 5.367 7.382 1.00 87.81 191 GLU A N 1
ATOM 1527 C CA . GLU A 1 191 ? 3.562 5.086 6.789 1.00 87.81 191 GLU A CA 1
ATOM 1528 C C . GLU A 1 191 ? 3.446 4.092 5.623 1.00 87.81 191 GLU A C 1
ATOM 1530 O O . GLU A 1 191 ? 2.714 3.105 5.703 1.00 87.81 191 GLU A O 1
ATOM 1535 N N . THR A 1 192 ? 4.177 4.346 4.530 1.00 90.38 192 THR A N 1
ATOM 1536 C CA . THR A 1 192 ? 4.225 3.421 3.386 1.00 90.38 192 THR A CA 1
ATOM 1537 C C . THR A 1 192 ? 5.316 2.400 3.645 1.00 90.38 192 THR A C 1
ATOM 1539 O O . THR A 1 192 ? 6.493 2.745 3.702 1.00 90.38 192 THR A O 1
ATOM 1542 N N . GLN A 1 193 ? 4.932 1.138 3.753 1.00 91.31 193 GLN A N 1
ATOM 1543 C CA . GLN A 1 193 ? 5.846 0.011 3.834 1.00 91.31 193 GLN A CA 1
ATOM 1544 C C . GLN A 1 193 ? 5.997 -0.605 2.441 1.00 91.31 193 GLN A C 1
ATOM 1546 O O . GLN A 1 193 ? 5.016 -0.982 1.800 1.00 91.31 193 GLN A O 1
ATOM 1551 N N . HIS A 1 194 ? 7.231 -0.706 1.967 1.00 91.25 194 HIS A N 1
ATOM 1552 C CA . HIS A 1 194 ? 7.588 -1.365 0.720 1.00 91.25 194 HIS A CA 1
ATOM 1553 C C . HIS A 1 194 ? 7.871 -2.834 1.023 1.00 91.25 194 HIS A C 1
ATOM 1555 O O . HIS A 1 194 ? 8.800 -3.166 1.760 1.00 91.25 194 HIS A O 1
ATOM 1561 N N . VAL A 1 195 ? 7.050 -3.717 0.466 1.00 93.19 195 VAL A N 1
ATOM 1562 C CA . VAL A 1 195 ? 7.194 -5.166 0.580 1.00 93.19 195 VAL A CA 1
ATOM 1563 C C . VAL A 1 195 ? 7.861 -5.662 -0.693 1.00 93.19 195 VAL A C 1
ATOM 1565 O O . VAL A 1 195 ? 7.261 -5.620 -1.766 1.00 93.19 195 VAL A O 1
ATOM 1568 N N . LEU A 1 196 ? 9.102 -6.124 -0.569 1.00 93.25 196 LEU A N 1
ATOM 1569 C CA . LEU A 1 196 ? 9.813 -6.792 -1.651 1.00 93.25 196 LEU A CA 1
ATOM 1570 C C . LEU A 1 196 ? 9.365 -8.246 -1.703 1.00 93.25 196 LEU A C 1
ATOM 1572 O O . LEU A 1 196 ? 9.499 -8.973 -0.712 1.00 93.25 196 LEU A O 1
ATOM 1576 N N . PHE A 1 197 ? 8.879 -8.681 -2.857 1.00 91.31 197 PHE A N 1
ATOM 1577 C CA . PHE A 1 197 ? 8.519 -10.072 -3.089 1.00 91.31 197 PHE A CA 1
ATOM 1578 C C . PHE A 1 197 ? 9.251 -10.629 -4.307 1.00 91.31 197 PHE A C 1
ATOM 1580 O O . PHE A 1 197 ? 9.563 -9.910 -5.255 1.00 91.31 197 PHE A O 1
ATOM 1587 N N . ALA A 1 198 ? 9.524 -11.928 -4.267 1.00 89.75 198 ALA A N 1
ATOM 1588 C CA . ALA A 1 198 ? 10.025 -12.701 -5.389 1.00 89.75 198 ALA A CA 1
ATOM 1589 C C . ALA A 1 198 ? 8.954 -13.711 -5.804 1.00 89.75 198 ALA A C 1
ATOM 1591 O O . ALA A 1 198 ? 8.369 -14.377 -4.952 1.00 89.75 198 ALA A O 1
ATOM 1592 N N . ILE A 1 199 ? 8.690 -13.828 -7.102 1.00 89.75 199 ILE A N 1
ATOM 1593 C CA . ILE A 1 199 ? 7.781 -14.816 -7.675 1.00 89.75 199 ILE A CA 1
ATOM 1594 C C . ILE A 1 199 ? 8.538 -15.711 -8.652 1.00 89.75 199 ILE A C 1
ATOM 1596 O O . ILE A 1 199 ? 9.081 -15.238 -9.650 1.00 89.75 199 ILE A O 1
ATOM 1600 N N . ASP A 1 200 ? 8.547 -17.016 -8.395 1.00 87.69 200 ASP A N 1
ATOM 1601 C CA . ASP A 1 200 ? 9.012 -17.989 -9.384 1.00 87.69 200 ASP A CA 1
ATOM 1602 C C . ASP A 1 200 ? 7.991 -18.065 -10.531 1.00 87.69 200 ASP A C 1
ATOM 1604 O O . ASP A 1 200 ? 6.811 -18.365 -10.321 1.00 87.69 200 ASP A O 1
ATOM 1608 N N . LEU A 1 201 ? 8.434 -17.794 -11.760 1.00 85.50 201 LEU A N 1
ATOM 1609 C CA . LEU A 1 201 ? 7.554 -17.748 -12.927 1.00 85.50 201 LEU A CA 1
ATOM 1610 C C . LEU A 1 201 ? 6.982 -19.124 -13.291 1.00 85.50 201 LEU A C 1
ATOM 1612 O O . LEU A 1 201 ? 5.867 -19.197 -13.824 1.00 85.50 201 LEU A O 1
ATOM 1616 N N . LYS A 1 202 ? 7.695 -20.215 -12.978 1.00 84.75 202 LYS A N 1
ATOM 1617 C CA . LYS A 1 202 ? 7.234 -21.579 -13.262 1.00 84.75 202 LYS A CA 1
ATOM 1618 C C . LYS A 1 202 ? 6.186 -22.044 -12.266 1.00 84.75 202 LYS A C 1
ATOM 1620 O O . LYS A 1 202 ? 5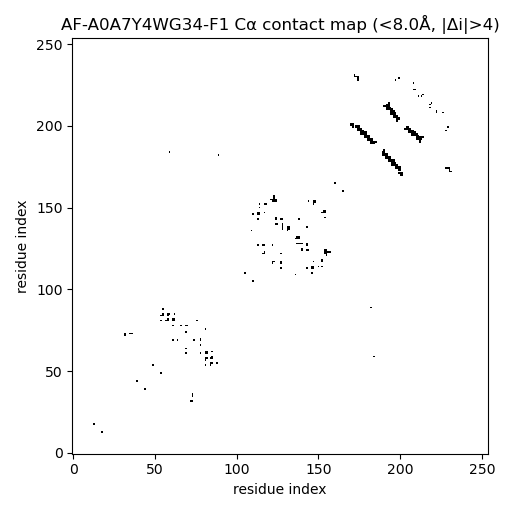.131 -22.514 -12.681 1.00 84.75 202 LYS A O 1
ATOM 1625 N N . THR A 1 203 ? 6.472 -21.934 -10.972 1.00 87.19 203 THR A N 1
ATOM 1626 C CA . THR A 1 203 ? 5.581 -22.457 -9.924 1.00 87.19 203 THR A CA 1
ATOM 1627 C C . THR A 1 203 ? 4.555 -21.443 -9.427 1.00 87.19 203 THR A C 1
ATOM 1629 O O . THR A 1 203 ? 3.647 -21.822 -8.691 1.00 87.19 203 THR A O 1
ATOM 1632 N N . ARG A 1 204 ? 4.686 -20.165 -9.812 1.00 88.50 204 ARG A N 1
ATOM 1633 C CA . ARG A 1 204 ? 3.891 -19.033 -9.301 1.00 88.50 204 ARG A CA 1
ATOM 1634 C C . ARG A 1 204 ? 3.942 -18.890 -7.777 1.00 88.50 204 ARG A C 1
ATOM 1636 O O . ARG A 1 204 ? 3.076 -18.245 -7.190 1.00 88.50 204 ARG A O 1
ATOM 1643 N N . ARG A 1 205 ? 4.954 -19.472 -7.128 1.00 87.69 205 ARG A N 1
ATOM 1644 C CA . ARG A 1 205 ? 5.181 -19.322 -5.690 1.00 87.69 205 ARG A CA 1
ATOM 1645 C C . ARG A 1 205 ? 5.747 -17.939 -5.413 1.00 87.69 205 ARG A C 1
ATOM 1647 O O . ARG A 1 205 ? 6.695 -17.526 -6.075 1.00 87.69 205 ARG A O 1
ATOM 1654 N N . VAL A 1 206 ? 5.148 -17.252 -4.446 1.00 89.75 206 VAL A N 1
ATOM 1655 C CA . VAL A 1 206 ? 5.548 -15.914 -4.007 1.00 89.75 206 VAL A CA 1
ATOM 1656 C C . VAL A 1 206 ? 6.223 -16.020 -2.647 1.00 89.75 206 VAL A C 1
ATOM 1658 O O . VAL A 1 206 ? 5.672 -16.620 -1.725 1.00 89.75 206 VAL A O 1
ATOM 1661 N N . GLU A 1 207 ? 7.390 -15.404 -2.513 1.00 88.06 207 GLU A N 1
ATOM 1662 C CA . GLU A 1 207 ? 8.137 -15.309 -1.265 1.00 88.06 207 GLU A CA 1
ATOM 1663 C C . GLU A 1 207 ? 8.398 -13.848 -0.912 1.00 88.06 207 GLU A C 1
ATOM 1665 O O . GLU A 1 207 ? 8.812 -13.051 -1.754 1.00 88.06 207 GLU A O 1
ATOM 1670 N N . ILE A 1 208 ? 8.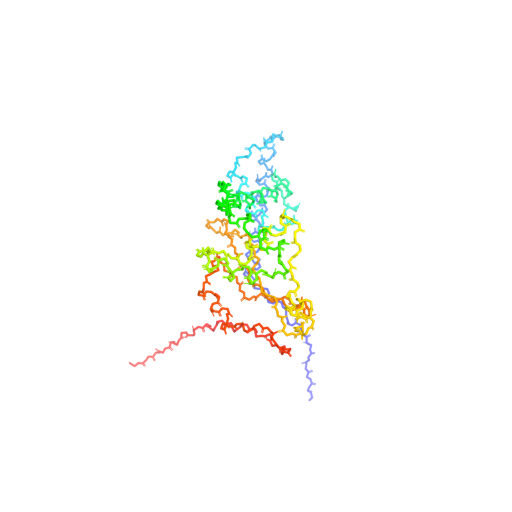181 -13.490 0.354 1.00 90.06 208 ILE A N 1
ATOM 1671 C CA . ILE A 1 208 ? 8.488 -12.146 0.845 1.00 90.06 208 ILE A CA 1
ATOM 1672 C C . ILE A 1 208 ? 9.976 -12.086 1.192 1.00 90.06 208 ILE A C 1
ATOM 1674 O O . ILE A 1 208 ? 10.477 -12.808 2.066 1.00 90.06 208 ILE A O 1
ATOM 1678 N N . ALA A 1 209 ? 10.684 -11.209 0.489 1.00 87.00 209 ALA A N 1
ATOM 1679 C CA . ALA A 1 209 ? 12.109 -11.011 0.660 1.00 87.00 209 ALA A CA 1
ATOM 1680 C C . ALA A 1 209 ? 12.423 -9.997 1.770 1.00 87.00 209 ALA A C 1
ATOM 1682 O O . ALA A 1 209 ? 13.399 -10.150 2.497 1.00 87.00 209 ALA A O 1
ATOM 1683 N N . GLY A 1 210 ? 11.561 -9.005 1.972 1.00 88.50 210 GLY A N 1
ATOM 1684 C CA . GLY A 1 210 ? 11.706 -8.068 3.077 1.00 88.50 210 GLY A CA 1
ATOM 1685 C C . GLY A 1 210 ? 10.626 -7.000 3.072 1.00 88.50 210 GLY A C 1
ATOM 1686 O O . GLY A 1 210 ? 9.913 -6.828 2.085 1.00 88.50 210 GLY A O 1
ATOM 1687 N N . ILE A 1 211 ? 10.505 -6.297 4.193 1.00 91.25 211 ILE A N 1
ATOM 1688 C CA . ILE A 1 211 ? 9.581 -5.177 4.370 1.00 91.25 211 ILE A CA 1
ATOM 1689 C C . ILE A 1 211 ? 10.397 -4.006 4.904 1.00 91.25 211 ILE A C 1
ATOM 1691 O O . ILE A 1 211 ? 11.134 -4.174 5.876 1.00 91.25 211 ILE A O 1
ATOM 1695 N N . THR A 1 212 ? 10.294 -2.847 4.263 1.00 90.50 212 THR A N 1
ATOM 1696 C CA . THR A 1 212 ? 10.999 -1.635 4.688 1.00 90.50 212 THR A CA 1
ATOM 1697 C C . THR A 1 212 ? 10.191 -0.377 4.368 1.00 90.50 212 THR A C 1
ATOM 1699 O O . THR A 1 212 ? 9.614 -0.286 3.284 1.00 90.50 212 THR A O 1
ATOM 1702 N N . PRO A 1 213 ? 10.179 0.645 5.239 1.00 88.88 213 PRO A N 1
ATOM 1703 C CA . PRO A 1 213 ? 9.642 1.953 4.874 1.00 88.88 213 PRO A CA 1
ATOM 1704 C C . PRO A 1 213 ? 10.533 2.672 3.849 1.00 88.88 213 PRO A C 1
ATOM 1706 O O . PRO A 1 213 ? 10.050 3.487 3.064 1.00 88.88 213 PRO A O 1
ATOM 1709 N N . HIS A 1 214 ? 11.824 2.328 3.802 1.00 87.88 214 HIS A N 1
ATOM 1710 C CA . HIS A 1 214 ? 12.825 2.971 2.956 1.00 87.88 214 HIS A CA 1
ATOM 1711 C C . HIS A 1 214 ? 13.559 1.919 2.105 1.00 87.88 214 HIS A C 1
ATOM 1713 O O . HIS A 1 214 ? 14.470 1.253 2.610 1.00 87.88 214 HIS A O 1
ATOM 1719 N N . PRO A 1 215 ? 13.178 1.729 0.826 1.00 87.50 215 PRO A N 1
ATOM 1720 C CA . PRO A 1 215 ? 13.825 0.778 -0.077 1.00 87.50 215 PRO A CA 1
ATOM 1721 C C . PRO A 1 215 ? 15.160 1.351 -0.578 1.00 87.50 215 PRO A C 1
ATOM 1723 O O . PRO A 1 215 ? 15.280 1.815 -1.70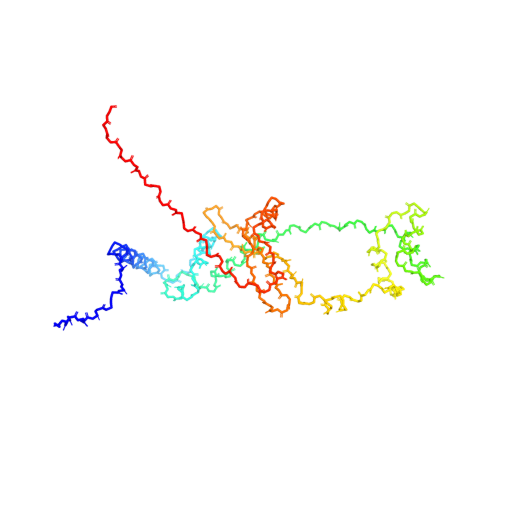8 1.00 87.50 215 PRO A O 1
ATOM 1726 N N . THR A 1 216 ? 16.160 1.379 0.301 1.00 91.50 216 THR A N 1
ATOM 1727 C CA . THR A 1 216 ? 17.500 1.901 0.006 1.00 91.50 216 THR A CA 1
ATOM 1728 C C . THR A 1 216 ? 18.419 0.827 -0.570 1.00 91.50 216 THR A C 1
ATOM 1730 O O . THR A 1 216 ? 18.165 -0.375 -0.466 1.00 91.50 216 THR A O 1
ATOM 1733 N N . GLU A 1 217 ? 19.542 1.260 -1.139 1.00 89.12 217 GLU A N 1
ATOM 1734 C CA . GLU A 1 217 ? 20.602 0.366 -1.611 1.00 89.12 217 GLU A CA 1
ATOM 1735 C C . GLU A 1 217 ? 21.124 -0.558 -0.501 1.00 89.12 217 GLU A C 1
ATOM 1737 O O . GLU A 1 217 ? 21.318 -1.752 -0.729 1.00 89.12 217 GLU A O 1
ATOM 1742 N N . ALA A 1 218 ? 21.283 -0.042 0.723 1.00 89.06 218 ALA A N 1
ATOM 1743 C CA . ALA A 1 218 ? 21.709 -0.837 1.873 1.00 89.06 218 ALA A CA 1
ATOM 1744 C C . ALA A 1 218 ? 20.724 -1.980 2.176 1.00 89.06 218 ALA A C 1
ATOM 1746 O O . ALA A 1 218 ? 21.144 -3.115 2.405 1.00 89.06 218 ALA A O 1
ATOM 1747 N N . PHE A 1 219 ? 19.415 -1.707 2.111 1.00 88.81 219 PHE A N 1
ATOM 1748 C CA . PHE A 1 219 ? 18.383 -2.734 2.264 1.00 88.81 219 PHE A CA 1
ATOM 1749 C C . PHE A 1 219 ? 18.469 -3.784 1.150 1.00 88.81 219 PHE A C 1
ATOM 1751 O O . PHE A 1 219 ? 18.488 -4.979 1.439 1.00 88.81 219 PHE A O 1
ATOM 1758 N N . MET A 1 220 ? 18.581 -3.357 -0.111 1.00 90.31 220 MET A N 1
ATOM 1759 C CA . MET A 1 220 ? 18.708 -4.280 -1.245 1.00 90.31 220 MET A CA 1
ATOM 1760 C C . MET A 1 220 ? 19.966 -5.145 -1.151 1.00 90.31 220 MET A C 1
ATOM 1762 O O . MET A 1 220 ? 19.911 -6.344 -1.416 1.00 90.31 220 MET A O 1
ATOM 1766 N N . THR A 1 221 ? 21.079 -4.561 -0.705 1.00 88.56 221 THR A N 1
ATOM 1767 C CA . THR A 1 221 ? 22.333 -5.278 -0.454 1.00 88.56 221 THR A CA 1
ATOM 1768 C C . THR A 1 221 ? 22.148 -6.339 0.627 1.00 88.56 221 THR A C 1
ATOM 1770 O O . THR A 1 221 ? 22.611 -7.469 0.466 1.00 88.56 221 THR A O 1
ATOM 1773 N N . GLN A 1 222 ? 21.436 -6.013 1.709 1.00 85.31 222 GLN A N 1
ATOM 1774 C CA . GLN A 1 222 ? 21.147 -6.974 2.770 1.00 85.31 222 GLN A CA 1
ATOM 1775 C C . GLN A 1 222 ? 20.245 -8.108 2.277 1.00 85.31 222 GLN A C 1
ATOM 1777 O O . GLN A 1 222 ? 20.539 -9.275 2.531 1.00 85.31 222 GLN A O 1
ATOM 1782 N N . VAL A 1 223 ? 19.192 -7.792 1.520 1.00 86.44 223 VAL A N 1
ATOM 1783 C CA . VAL A 1 223 ? 18.305 -8.807 0.939 1.00 86.44 223 VAL A CA 1
ATOM 1784 C C . VAL A 1 223 ? 19.075 -9.731 -0.002 1.00 86.44 223 VAL A C 1
ATOM 1786 O O . VAL A 1 223 ? 18.925 -10.944 0.103 1.00 86.44 223 VAL A O 1
ATOM 1789 N N . ALA A 1 224 ? 19.933 -9.190 -0.870 1.00 83.50 224 ALA A N 1
ATOM 1790 C CA . ALA A 1 224 ? 20.744 -9.991 -1.785 1.00 83.50 224 ALA A CA 1
ATOM 1791 C C . ALA A 1 224 ? 21.705 -10.947 -1.051 1.00 83.50 224 ALA A C 1
ATOM 1793 O O . ALA A 1 224 ? 21.987 -12.034 -1.551 1.00 83.50 224 ALA A O 1
ATOM 1794 N N . ARG A 1 225 ? 22.188 -10.562 0.140 1.00 80.94 225 ARG A N 1
ATOM 1795 C CA . ARG A 1 225 ? 23.046 -11.403 0.993 1.00 80.94 225 ARG A CA 1
ATOM 1796 C C . ARG A 1 225 ? 22.268 -12.489 1.733 1.00 80.94 225 ARG A C 1
ATOM 1798 O O . ARG A 1 225 ? 22.723 -13.625 1.798 1.00 80.94 225 ARG A O 1
ATOM 1805 N N . GLU A 1 226 ? 21.126 -12.146 2.324 1.00 74.00 226 GLU A N 1
ATOM 1806 C CA . GLU A 1 226 ? 20.349 -13.072 3.162 1.00 74.00 226 GLU A CA 1
ATOM 1807 C C . GLU A 1 226 ? 19.463 -14.021 2.356 1.00 74.00 226 GLU A C 1
ATOM 1809 O O . GLU A 1 226 ? 19.187 -15.143 2.789 1.00 74.00 226 GLU A O 1
ATOM 1814 N N . LYS A 1 227 ? 18.971 -13.558 1.206 1.00 64.19 227 LYS A N 1
ATOM 1815 C CA . LYS A 1 227 ? 17.991 -14.258 0.387 1.00 64.19 227 LYS A CA 1
ATOM 1816 C C . LYS A 1 227 ? 18.517 -14.379 -1.028 1.00 64.19 227 LYS A C 1
ATOM 1818 O O . LYS A 1 227 ? 18.269 -13.536 -1.885 1.00 64.19 227 LYS A O 1
ATOM 1823 N N . GLN A 1 228 ? 19.190 -15.492 -1.287 1.00 55.81 228 GLN A N 1
ATOM 1824 C CA . GLN A 1 228 ? 19.258 -15.995 -2.649 1.00 55.81 228 GLN A CA 1
ATOM 1825 C C . GLN A 1 228 ? 17.818 -16.305 -3.087 1.00 55.81 228 GLN A C 1
ATOM 1827 O O . GLN A 1 228 ? 17.153 -17.097 -2.412 1.00 55.81 228 GLN A O 1
ATOM 1832 N N . PRO A 1 229 ? 17.295 -15.679 -4.159 1.00 50.94 229 PRO A N 1
ATOM 1833 C CA . PRO A 1 229 ? 16.009 -16.087 -4.708 1.00 50.94 229 PRO A CA 1
ATOM 1834 C C . PRO A 1 229 ? 16.084 -17.583 -5.050 1.00 50.94 229 PRO A C 1
ATOM 1836 O O . PRO A 1 229 ? 17.160 -18.059 -5.432 1.00 50.94 229 PRO A O 1
ATOM 1839 N N . PRO A 1 230 ? 14.989 -18.346 -4.893 1.00 48.19 230 PRO A N 1
ATOM 1840 C CA . PRO A 1 230 ? 15.005 -19.790 -5.080 1.00 48.19 230 PRO A CA 1
ATOM 1841 C C . PRO A 1 230 ? 15.299 -20.120 -6.548 1.00 48.19 230 PRO A C 1
ATOM 1843 O O . PRO A 1 230 ? 14.404 -20.212 -7.379 1.00 48.19 230 PRO A O 1
ATOM 1846 N N . LEU A 1 231 ? 16.578 -20.285 -6.885 1.00 45.66 231 LEU A N 1
ATOM 1847 C CA . LEU A 1 231 ? 17.025 -20.717 -8.212 1.00 45.66 231 LEU A CA 1
ATOM 1848 C C . LEU A 1 231 ? 17.146 -22.240 -8.324 1.00 45.66 231 LEU A C 1
ATOM 1850 O O . LEU A 1 231 ? 17.502 -22.760 -9.377 1.00 45.66 231 LEU A O 1
ATOM 1854 N N . SER A 1 232 ? 16.805 -22.989 -7.278 1.00 39.75 232 SER A N 1
ATOM 1855 C CA . SER A 1 232 ? 16.667 -24.439 -7.369 1.00 39.75 232 SER A CA 1
ATOM 1856 C C . SER A 1 232 ? 15.764 -24.955 -6.256 1.00 39.75 232 SER A C 1
ATOM 1858 O O . SER A 1 232 ? 15.747 -24.409 -5.155 1.00 39.75 232 SER A O 1
ATOM 1860 N N . GLY A 1 233 ? 14.974 -25.983 -6.565 1.00 41.75 233 GLY A N 1
ATOM 1861 C CA . GLY A 1 233 ? 14.045 -26.613 -5.635 1.00 41.75 233 GLY A CA 1
ATOM 1862 C C . GLY A 1 233 ? 14.748 -27.348 -4.496 1.00 41.75 233 GLY A C 1
ATOM 1863 O O . GLY A 1 233 ? 14.817 -28.571 -4.511 1.00 41.75 233 GLY A O 1
ATOM 1864 N N . SER A 1 234 ? 15.198 -26.620 -3.480 1.00 32.22 234 SER A N 1
ATOM 1865 C CA . SER A 1 234 ? 15.526 -27.183 -2.175 1.00 32.22 234 SER A CA 1
ATOM 1866 C C . SER A 1 234 ? 14.610 -26.562 -1.124 1.00 32.22 234 SER A C 1
ATOM 1868 O O . SER A 1 234 ? 14.743 -25.416 -0.700 1.00 32.22 234 SER A O 1
ATOM 1870 N N . GLY A 1 235 ? 13.605 -27.342 -0.724 1.00 40.78 235 GLY A N 1
ATOM 1871 C CA . GLY A 1 235 ? 12.781 -27.021 0.428 1.00 40.78 235 GLY A CA 1
ATOM 1872 C C . GLY A 1 235 ? 13.665 -26.935 1.666 1.00 40.78 235 GLY A C 1
ATOM 1873 O O . GLY A 1 235 ? 14.302 -27.908 2.054 1.00 40.78 235 GLY A O 1
ATOM 1874 N N . SER A 1 236 ? 13.714 -25.764 2.288 1.00 29.86 236 SER A N 1
ATOM 1875 C CA . SER A 1 236 ? 14.249 -25.579 3.634 1.00 29.86 236 SER A CA 1
ATOM 1876 C C . SER A 1 236 ? 13.641 -24.315 4.219 1.00 29.86 236 SER A C 1
ATOM 1878 O O . SER A 1 236 ? 14.173 -23.215 4.092 1.00 29.86 236 SER A O 1
ATOM 1880 N N . VAL A 1 237 ? 12.494 -24.477 4.878 1.00 32.84 237 VAL A N 1
ATOM 1881 C CA . VAL A 1 237 ? 11.946 -23.468 5.785 1.00 32.84 237 VAL A CA 1
ATOM 1882 C C . VAL A 1 237 ? 12.945 -23.305 6.934 1.00 32.84 237 VAL A C 1
ATOM 1884 O O . VAL A 1 237 ? 12.885 -24.027 7.927 1.00 32.84 237 VAL A O 1
ATOM 1887 N N . LYS A 1 238 ? 13.890 -22.364 6.820 1.00 32.94 238 LYS A N 1
ATOM 1888 C CA . LYS A 1 238 ? 14.670 -21.907 7.976 1.00 32.94 238 LYS A CA 1
ATOM 1889 C C . LYS A 1 238 ? 13.749 -21.062 8.852 1.00 32.94 238 LYS A C 1
ATOM 1891 O O . LYS A 1 238 ? 13.562 -19.867 8.628 1.00 32.94 238 LYS A O 1
ATOM 1896 N N . ARG A 1 239 ? 13.144 -21.706 9.854 1.00 30.91 239 ARG A N 1
ATOM 1897 C CA . ARG A 1 239 ? 12.548 -21.015 11.003 1.00 30.91 239 ARG A CA 1
ATOM 1898 C C . ARG A 1 239 ? 13.637 -20.141 11.638 1.00 30.91 239 ARG A C 1
ATOM 1900 O O . ARG A 1 239 ? 14.740 -20.626 11.882 1.00 30.91 239 ARG A O 1
ATOM 1907 N N . ARG A 1 240 ? 13.340 -18.858 11.874 1.00 30.84 240 ARG A N 1
ATOM 1908 C CA . ARG A 1 240 ? 14.214 -17.963 12.652 1.00 30.84 240 ARG A CA 1
ATOM 1909 C C . ARG A 1 240 ? 14.536 -18.621 14.005 1.00 30.84 240 ARG A C 1
ATOM 1911 O O . ARG A 1 240 ? 13.604 -19.125 14.632 1.00 30.84 240 ARG A O 1
ATOM 1918 N N . PRO A 1 241 ? 15.790 -18.592 14.489 1.00 30.36 241 PRO A N 1
ATOM 1919 C CA . PRO A 1 241 ? 16.061 -18.931 15.875 1.00 30.36 241 PRO A CA 1
ATOM 1920 C C . PRO A 1 241 ? 15.476 -17.836 16.774 1.00 30.36 241 PRO A C 1
ATOM 1922 O O . PRO A 1 241 ? 15.664 -16.644 16.525 1.00 30.36 241 PRO A O 1
ATOM 1925 N N . SER A 1 242 ? 14.744 -18.248 17.805 1.00 34.34 242 SER A N 1
ATOM 1926 C CA . SER A 1 242 ? 14.302 -17.384 18.899 1.00 34.34 242 SER A CA 1
ATOM 1927 C C . SER A 1 242 ? 15.508 -16.793 19.649 1.00 34.34 242 SER A C 1
ATOM 1929 O O . SER A 1 242 ? 16.524 -17.484 19.784 1.00 34.34 242 SER A O 1
ATOM 1931 N N . PRO A 1 243 ? 15.419 -15.561 20.184 1.00 32.75 243 PRO A N 1
ATOM 1932 C CA . PRO A 1 243 ? 16.473 -15.012 21.028 1.00 32.75 243 PRO A CA 1
ATOM 1933 C C . PRO A 1 243 ? 16.579 -15.848 22.308 1.00 32.75 243 PRO A C 1
ATOM 1935 O O . PRO A 1 243 ? 15.575 -16.086 22.979 1.00 32.75 243 PRO A O 1
ATOM 1938 N N . ARG A 1 244 ? 17.787 -16.314 22.646 1.00 33.41 244 ARG A N 1
ATOM 1939 C CA . ARG A 1 244 ? 18.051 -16.930 23.954 1.00 33.41 244 ARG A CA 1
ATOM 1940 C C . ARG A 1 244 ? 17.967 -15.838 25.030 1.00 33.41 244 ARG A C 1
ATOM 1942 O O . ARG A 1 244 ? 18.614 -14.805 24.855 1.00 33.41 244 ARG A O 1
ATOM 1949 N N . PRO A 1 245 ? 17.227 -16.032 26.132 1.00 35.22 245 PRO A N 1
ATOM 1950 C CA . PRO A 1 245 ? 17.332 -15.141 27.276 1.00 35.22 245 PRO A CA 1
ATOM 1951 C C . PRO A 1 245 ? 18.706 -15.346 27.928 1.00 35.22 245 PRO A C 1
ATOM 1953 O O . PRO A 1 245 ? 19.081 -16.470 28.261 1.00 35.22 245 PRO A O 1
ATOM 1956 N N . GLY A 1 246 ? 19.474 -14.264 28.063 1.00 34.91 246 GLY A N 1
ATOM 1957 C CA . GLY A 1 246 ? 20.731 -14.258 28.805 1.00 34.91 246 GLY A CA 1
ATOM 1958 C C . GLY A 1 246 ? 20.469 -14.582 30.273 1.00 34.91 246 GLY A C 1
ATOM 1959 O O . GLY A 1 246 ? 19.819 -13.806 30.976 1.00 34.91 246 GLY A O 1
ATOM 1960 N N . GLY A 1 247 ? 20.945 -15.745 30.714 1.00 33.09 247 GLY A N 1
ATOM 1961 C CA . GLY A 1 247 ? 21.003 -16.110 32.122 1.00 33.09 247 GLY A CA 1
ATOM 1962 C C . GLY A 1 247 ? 21.990 -15.203 32.850 1.00 33.09 247 GLY A C 1
ATOM 1963 O O . GLY A 1 247 ? 23.121 -15.023 32.405 1.00 33.09 247 GLY A O 1
ATOM 1964 N N . ARG A 1 248 ? 21.531 -14.604 33.952 1.00 37.94 248 ARG A N 1
ATOM 1965 C CA . ARG A 1 248 ? 22.395 -13.993 34.961 1.00 37.94 248 ARG A CA 1
ATOM 1966 C C . ARG A 1 248 ? 23.069 -15.125 35.721 1.00 37.94 248 ARG A C 1
ATOM 1968 O O . ARG A 1 248 ? 22.392 -15.829 36.465 1.00 37.94 248 ARG A O 1
ATOM 1975 N N . ASP A 1 249 ? 24.376 -15.255 35.566 1.00 39.09 249 ASP A N 1
ATOM 1976 C CA . ASP A 1 249 ? 25.184 -16.008 36.514 1.00 39.09 249 ASP A CA 1
ATOM 1977 C C . ASP A 1 249 ? 25.393 -15.139 37.757 1.00 39.09 249 ASP A C 1
ATOM 1979 O O . ASP A 1 249 ? 26.160 -14.177 37.766 1.00 39.09 249 ASP A O 1
ATOM 1983 N N . LEU A 1 250 ? 24.665 -15.484 38.817 1.00 41.75 250 LEU A N 1
ATOM 1984 C CA . LEU A 1 250 ? 25.076 -15.208 40.185 1.00 41.75 250 LEU A CA 1
ATOM 1985 C C . LEU A 1 250 ? 26.288 -16.101 40.482 1.00 41.75 250 LEU A C 1
ATOM 1987 O O . LEU A 1 250 ? 26.145 -17.319 40.581 1.00 41.75 250 LEU A O 1
ATOM 1991 N N . ARG A 1 251 ? 27.471 -15.508 40.659 1.00 36.00 251 ARG A N 1
ATOM 1992 C CA . ARG A 1 251 ? 28.554 -16.138 41.424 1.00 36.00 251 ARG A CA 1
ATOM 1993 C C . ARG A 1 251 ? 28.834 -15.324 42.671 1.00 36.00 251 ARG A C 1
ATOM 1995 O O . ARG A 1 251 ? 29.161 -14.144 42.611 1.00 36.00 251 ARG A O 1
ATOM 2002 N N . ALA A 1 252 ? 28.664 -16.018 43.784 1.00 37.44 252 ALA A N 1
ATOM 2003 C CA . ALA A 1 252 ? 29.124 -15.659 45.103 1.00 37.44 252 ALA A CA 1
ATOM 2004 C C . ALA A 1 252 ? 30.612 -16.016 45.265 1.00 37.44 252 ALA A C 1
ATOM 2006 O O . ALA A 1 252 ? 31.070 -16.991 44.668 1.00 37.44 252 ALA A O 1
ATOM 2007 N N . GLY A 1 253 ? 31.290 -15.283 46.152 1.00 36.62 253 GLY A N 1
ATOM 2008 C CA . GLY A 1 253 ? 32.418 -15.764 46.956 1.00 36.62 253 GLY A CA 1
ATOM 2009 C C . GLY A 1 253 ? 33.813 -15.619 46.346 1.00 36.62 253 GLY A C 1
ATOM 2010 O O . GLY A 1 253 ? 34.146 -16.324 45.395 1.00 36.62 253 GLY A O 1
ATOM 2011 N N . GLY A 1 254 ? 34.633 -14.768 46.974 1.00 33.16 254 GLY A N 1
ATOM 2012 C CA . GLY A 1 254 ? 36.074 -14.630 46.750 1.00 33.16 254 GLY A CA 1
ATOM 2013 C C . GLY A 1 254 ? 36.538 -13.200 46.925 1.00 33.16 254 GLY A C 1
ATOM 2014 O O . GLY A 1 254 ? 36.759 -12.559 45.879 1.00 33.16 254 GLY A O 1
#

Mean predicted aligned error: 16.81 Å

Foldseek 3Di:
DDDDDPDDDPDDCPPVVVVVVVVVVVVVLVVVLVVVVVVCVVCVPPQDPDDLVNLQVLLQVLVVPDLVVQVVGDDSDHSVVSPVSVVVVVVVVVDDDPDPDPDDQDDVVVLVVLCVCVVVDLDALVVSCVVCVVVVHHDDSVSSVVSCVVVVHDGRDDDDPPPVNVCVVCLLQDKDKDWDWDFHQDPVGTAIKTWIWIARNNVRDIDTLDIHSDPDPVVVVVSVVPDDDPRDPDDDPPDDDDDDPDDDDDDDDD